Protein AF-0000000086335464 (afdb_homodimer)

pLDDT: mean 73.04, std 18.41, range [31.78, 96.88]

Organism: NCBI:txid299321

Radius of gyration: 27.58 Å; Cα contacts (8 Å, |Δi|>4): 531; chains: 2; bounding box: 84×104×53 Å

Solvent-accessible surface area (backbone atoms only — not comparable to full-atom values): 17046 Å² total; per-residue (Å²): 118,69,68,60,52,54,52,51,52,50,50,52,54,51,52,60,59,54,64,54,58,69,71,66,70,74,38,53,72,48,59,90,58,36,44,74,54,94,68,25,22,34,34,67,52,66,53,65,34,28,49,68,55,40,36,52,53,21,42,74,68,73,28,32,32,31,65,58,89,70,66,41,70,69,57,54,56,74,53,27,66,78,44,25,26,34,36,13,36,39,31,82,90,41,83,86,50,52,25,32,70,84,68,43,71,64,73,83,68,56,58,41,91,85,61,55,53,62,84,34,30,25,35,37,32,38,76,73,45,69,41,70,68,71,57,80,46,70,34,18,32,30,25,32,30,66,30,40,82,69,72,76,80,120,117,69,67,60,50,52,50,51,52,48,49,52,54,52,52,58,59,56,65,54,59,67,72,64,70,73,39,54,73,48,58,91,57,35,44,73,56,95,67,26,21,35,34,66,51,65,54,64,33,26,49,67,55,41,37,52,53,21,42,74,68,73,28,32,32,30,65,59,87,69,69,38,70,68,60,54,55,73,54,28,66,78,44,24,26,34,37,13,37,40,31,82,90,41,82,86,49,54,25,32,70,85,67,42,70,64,74,83,68,56,59,40,91,85,62,54,54,64,84,36,30,26,36,37,32,39,76,72,45,67,41,71,66,72,57,81,45,74,32,18,31,30,24,31,31,64,30,41,82,71,71,75,81,120

Sequence (308 aa):
ALLIISILVLVIIITVSLLCESISCDCPDCEPGWEYLSGKCYFFSTDTHTWDESQKLCVSMKAHLFHTVKMDLSFLHQLM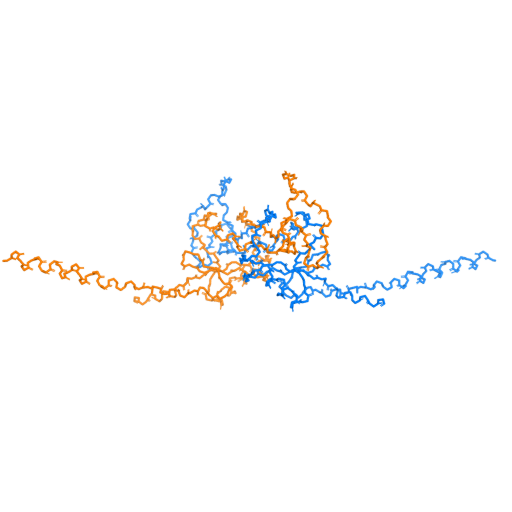WVLFFWIGLTDKEHEGTWLWADNTSLVKRYKYKSGLTFYRNYMGGSFTGWVDTACNRNFRRICEKDSCNITNDAALLIISILVLVIIITVSLLCESISCDCPDCEPGWEYLSGKCYFFSTDTHTWDESQKLCVSMKAHLFHTVKMDLSFLHQLMWVLFFWIGLTDKEHEGTWLWADNTSLVKRYKYKSGLTFYRNYMGGSFTGWVDTACNRNFRRICEKDSCNITNDA

Nearest PDB structures (foldseek):
  1tdq-assembly1_B  TM=5.466E-01  e=2.078E-07  Rattus norvegicus
  2zib-assembly1_A  TM=5.678E-01  e=4.994E-07  Brachyopsis segaliensis
  3t3a-assembly1_B  TM=5.444E-01  e=2.389E-06  Mus musculus
  1hup-assembly1_A  TM=4.510E-01  e=3.113E-05  Homo sapiens
  1bv4-assembly1_D  TM=4.973E-01  e=7.127E-04  Rattus norvegicus

Secondary structure (DSSP, 8-state):
-HHHHHHHHHHHHHHHHHS----------PPTTEEEETTEEEEE-SS-B-HHHHHHHHHHTT-EE---SS--HHHHHTTGGGG-EE-SEEEEEETTEEEETTS-B--S----TTS-----SEEEEEEEEEE---TTS-BEEEEEEESS------/-HHHHHHHHHHHHHHHHHS----------PPTTEEEETTEEEEE-SS-B-HHHHHHHHHHTT-EE---TT--HHHHHTTGGGG-EE-S-EEEEETTEEE-TTS-B--S--B-TTS-B---SEEEEEEEEEE---TTS-BEEEEEEESS------

InterPro domains:
  IPR001304 C-type lectin-like [PF00059] (48-145)
  IPR001304 C-type lectin-like [PS50041] (37-144)
  IPR001304 C-type lectin-like [SM00034] (30-144)
  IPR016186 C-type lectin-like/link domain superfamily [G3DSA:3.10.100.10] (13-151)
  IPR016187 C-type lectin fold [SSF56436] (6-148)
  IPR051379 C-type Lectin Receptor Immune Modulators [PTHR46746] (24-147)

Structure (mmCIF, N/CA/C/O backbone):
data_AF-0000000086335464-model_v1
#
loop_
_entity.id
_entity.type
_entity.pdbx_description
1 polymer 'C-type lectin domain-containing protein'
#
loop_
_atom_site.group_PDB
_atom_site.id
_atom_site.type_symbol
_atom_site.label_atom_id
_atom_site.label_alt_id
_atom_site.label_comp_id
_atom_site.label_asym_id
_atom_site.label_entity_id
_atom_site.label_seq_id
_atom_site.pdbx_PDB_ins_code
_atom_site.Cartn_x
_atom_site.Cartn_y
_atom_site.Cartn_z
_atom_site.occupancy
_atom_site.B_iso_or_equiv
_atom_site.auth_seq_id
_atom_site.auth_comp_id
_atom_site.auth_asym_id
_atom_site.auth_atom_id
_atom_site.pdbx_PDB_model_num
ATOM 1 N N . ALA A 1 1 ? 42.312 51.219 21.156 1 48.59 1 ALA A N 1
ATOM 2 C CA . ALA A 1 1 ? 40.875 51.094 21.219 1 48.59 1 ALA A CA 1
ATOM 3 C C . ALA A 1 1 ? 40.344 50.25 20.047 1 48.59 1 ALA A C 1
ATOM 5 O O . ALA A 1 1 ? 39.406 49.469 20.188 1 48.59 1 ALA A O 1
ATOM 6 N N . LEU A 1 2 ? 41.062 50.188 18.891 1 61.25 2 LEU A N 1
ATOM 7 C CA . LEU A 1 2 ? 40.562 49.5 17.688 1 61.25 2 LEU A CA 1
ATOM 8 C C . LEU A 1 2 ? 40.844 48 17.781 1 61.25 2 LEU A C 1
ATOM 10 O O . LEU A 1 2 ? 40.062 47.188 17.297 1 61.25 2 LEU A O 1
ATOM 14 N N . LEU A 1 3 ? 41.875 47.562 18.484 1 62.22 3 LEU A N 1
ATOM 15 C CA . LEU A 1 3 ? 42.219 46.156 18.609 1 62.22 3 LEU A CA 1
ATOM 16 C C . LEU A 1 3 ? 41.25 45.438 19.562 1 62.22 3 LEU A C 1
ATOM 18 O O . LEU A 1 3 ? 40.938 44.281 19.359 1 62.22 3 LEU A O 1
ATOM 22 N N . ILE A 1 4 ? 40.719 46.219 20.562 1 63.56 4 ILE A N 1
ATOM 23 C CA . ILE A 1 4 ? 39.812 45.594 21.531 1 63.56 4 ILE A CA 1
ATOM 24 C C . ILE A 1 4 ? 38.438 45.406 20.875 1 63.56 4 ILE A C 1
ATOM 26 O O . ILE A 1 4 ? 37.781 44.375 21.094 1 63.56 4 ILE A O 1
ATOM 30 N N . ILE A 1 5 ? 38.188 46.25 19.844 1 61.31 5 ILE A N 1
ATOM 31 C CA . ILE A 1 5 ? 36.875 46.094 19.188 1 61.31 5 ILE A CA 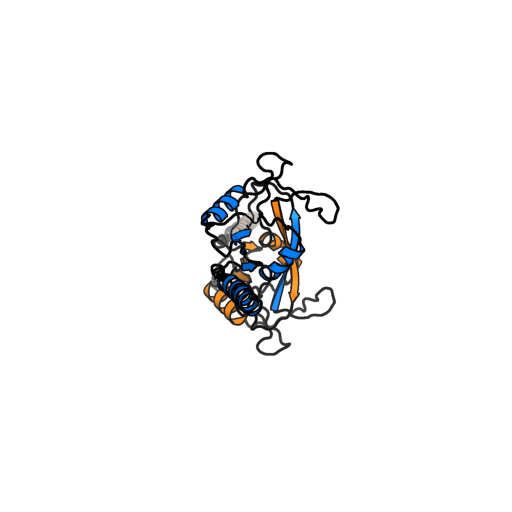1
ATOM 32 C C . ILE A 1 5 ? 36.938 44.875 18.25 1 61.31 5 ILE A C 1
ATOM 34 O O . ILE A 1 5 ? 35.938 44.125 18.141 1 61.31 5 ILE A O 1
ATOM 38 N N . SER A 1 6 ? 38.188 44.562 17.766 1 61.91 6 SER A N 1
ATOM 39 C CA . SER A 1 6 ? 38.281 43.438 16.844 1 61.91 6 SER A CA 1
ATOM 40 C C . SER A 1 6 ? 38.219 42.125 17.578 1 61.91 6 SER A C 1
ATOM 42 O O . SER A 1 6 ? 37.656 41.125 17.094 1 61.91 6 SER A O 1
ATOM 44 N N . ILE A 1 7 ? 38.719 42.125 18.844 1 62.34 7 ILE A N 1
ATOM 45 C CA . ILE A 1 7 ? 38.688 40.875 19.609 1 62.34 7 ILE A CA 1
ATOM 46 C C . ILE A 1 7 ? 37.281 40.656 20.188 1 62.34 7 ILE A C 1
ATOM 48 O O . ILE A 1 7 ? 36.781 39.531 20.219 1 62.34 7 ILE A O 1
ATOM 52 N N . LEU A 1 8 ? 36.531 41.75 20.453 1 57.38 8 LEU A N 1
ATOM 53 C CA . LEU A 1 8 ? 35.188 41.594 21 1 57.38 8 LEU A CA 1
ATOM 54 C C . LEU A 1 8 ? 34.188 41.156 19.922 1 57.38 8 LEU A C 1
ATOM 56 O O . LEU A 1 8 ? 33.312 40.344 20.172 1 57.38 8 LEU A O 1
ATOM 60 N N . VAL A 1 9 ? 34.469 41.625 18.656 1 59.75 9 VAL A N 1
ATOM 61 C CA . VAL A 1 9 ? 33.594 41.188 17.578 1 59.75 9 VAL A CA 1
ATOM 62 C C . VAL A 1 9 ? 33.938 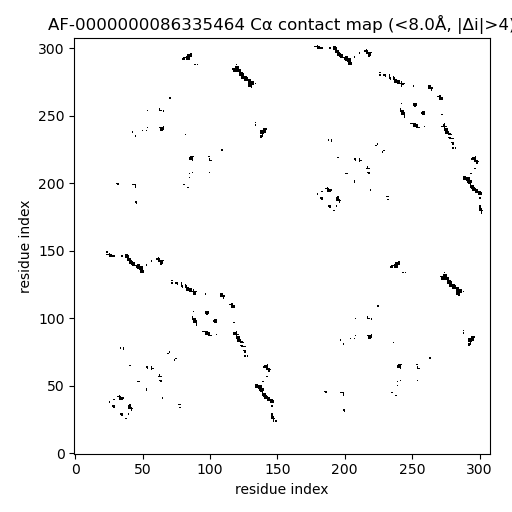39.75 17.188 1 59.75 9 VAL A C 1
ATOM 64 O O . VAL A 1 9 ? 33.031 38.969 16.875 1 59.75 9 VAL A O 1
ATOM 67 N N . LEU A 1 10 ? 35.156 39.312 17.375 1 56.59 10 LEU A N 1
ATOM 68 C CA . LEU A 1 10 ? 35.5 37.938 17.062 1 56.59 10 LEU A CA 1
ATOM 69 C C . LEU A 1 10 ? 35 36.969 18.141 1 56.59 10 LEU A C 1
ATOM 71 O O . LEU A 1 10 ? 34.531 35.875 17.828 1 56.59 10 LEU A O 1
ATOM 75 N N . VAL A 1 11 ? 34.969 37.438 19.391 1 55.44 11 VAL A N 1
ATOM 76 C CA . VAL A 1 11 ? 34.438 36.594 20.453 1 55.44 11 VAL A CA 1
ATOM 77 C C . VAL A 1 11 ? 32.906 36.562 20.359 1 55.44 11 VAL A C 1
ATOM 79 O O . VAL A 1 11 ? 32.312 35.531 20.609 1 55.44 11 VAL A O 1
ATOM 82 N N . ILE A 1 12 ? 32.281 37.656 19.859 1 50.28 12 ILE A N 1
ATOM 83 C CA . ILE A 1 12 ? 30.812 37.625 19.734 1 50.28 12 ILE A CA 1
ATOM 84 C C . ILE A 1 12 ? 30.422 36.75 18.547 1 50.28 12 ILE A C 1
ATOM 86 O O . ILE A 1 12 ? 29.453 36 18.625 1 50.28 12 ILE A O 1
ATOM 90 N N . ILE A 1 13 ? 31.25 36.719 17.469 1 50.69 13 ILE A N 1
ATOM 91 C CA . ILE A 1 13 ? 30.922 35.812 16.359 1 50.69 13 ILE A CA 1
ATOM 92 C C . ILE A 1 13 ? 31.188 34.375 16.75 1 50.69 13 ILE A C 1
ATOM 94 O O . ILE A 1 13 ? 30.406 33.469 16.422 1 50.69 13 ILE A O 1
ATOM 98 N N . ILE A 1 14 ? 32.219 34.094 17.578 1 47.88 14 ILE A N 1
ATOM 99 C CA . ILE A 1 14 ? 32.531 32.719 17.953 1 47.88 14 ILE A CA 1
ATOM 100 C C . ILE A 1 14 ? 31.531 32.188 18.969 1 47.88 14 ILE A C 1
ATOM 102 O O . ILE A 1 14 ? 31.156 31.031 18.938 1 47.88 14 ILE A O 1
ATOM 106 N N . THR A 1 15 ? 31.047 33.094 19.922 1 48 15 THR A N 1
ATOM 107 C CA . THR A 1 15 ? 30.109 32.562 20.906 1 48 15 THR A CA 1
ATOM 108 C C . THR A 1 15 ? 28.734 32.312 20.281 1 48 15 THR A C 1
ATOM 110 O O . THR A 1 15 ? 28.016 31.406 20.688 1 48 15 THR A O 1
ATOM 113 N N . VAL A 1 16 ? 28.281 33.219 19.297 1 45.56 16 VAL A N 1
ATOM 114 C CA . VAL A 1 16 ? 26.969 32.938 18.734 1 45.56 16 VAL A CA 1
ATOM 115 C C . VAL A 1 16 ? 27.031 31.672 17.859 1 45.56 16 VAL A C 1
ATOM 117 O O . VAL A 1 16 ? 26.047 30.953 17.734 1 45.56 16 VAL A O 1
ATOM 120 N N . SER A 1 17 ? 28.188 31.422 17.188 1 42.25 17 SER A N 1
ATOM 121 C CA . SER A 1 17 ? 28.25 30.172 16.438 1 42.25 17 SER A CA 1
ATOM 122 C C . SER A 1 17 ? 28.234 28.969 17.375 1 42.25 17 SER A C 1
ATOM 124 O O . SER A 1 17 ? 27.969 27.844 16.938 1 42.25 17 SER A O 1
ATOM 126 N N . LEU A 1 18 ? 28.812 29.062 18.531 1 40.03 18 LEU A N 1
ATOM 127 C CA . LEU A 1 18 ? 28.891 27.859 19.359 1 40.03 18 LEU A CA 1
ATOM 128 C C . LEU A 1 18 ? 27.5 27.453 19.844 1 40.03 18 LEU A C 1
ATOM 130 O O . LEU A 1 18 ? 27.25 26.281 20.094 1 40.03 18 LEU A O 1
ATOM 134 N N . LEU A 1 19 ? 26.75 28.469 20.328 1 36.62 19 LEU A N 1
ATOM 135 C CA . LEU A 1 19 ? 25.5 27.984 20.922 1 36.62 19 LEU A CA 1
ATOM 136 C C . LEU A 1 19 ? 24.562 27.5 19.828 1 36.62 19 LEU A C 1
ATOM 138 O O . LEU A 1 19 ? 23.391 27.219 20.109 1 36.62 19 LEU A O 1
ATOM 142 N N . CYS A 1 20 ? 24.812 27.891 18.547 1 37.31 20 CYS A N 1
ATOM 143 C CA . CYS A 1 20 ? 23.953 27.031 17.734 1 37.31 20 CYS A CA 1
ATOM 144 C C . CYS A 1 20 ? 24.078 25.578 18.141 1 37.31 20 CYS A C 1
ATOM 146 O O . CYS A 1 20 ? 25.047 24.906 17.766 1 37.31 20 CYS A O 1
ATOM 148 N N . GLU A 1 21 ? 24.109 25.328 19.516 1 38.5 21 GLU A N 1
ATOM 149 C CA . GLU A 1 21 ? 23.828 23.906 19.672 1 38.5 21 GLU A CA 1
ATOM 150 C C . GLU A 1 21 ? 22.969 23.375 18.531 1 38.5 21 GLU A C 1
ATOM 152 O O . GLU A 1 21 ? 21.859 23.875 18.297 1 38.5 21 GLU A O 1
ATOM 157 N N . SER A 1 22 ? 23.484 23.188 17.312 1 38.5 22 SER A N 1
ATOM 158 C CA . SER A 1 22 ? 22.781 22.266 16.422 1 38.5 22 SER A CA 1
ATOM 159 C C . SER A 1 22 ? 21.906 21.297 17.219 1 38.5 22 SER A C 1
ATOM 161 O O . SER A 1 22 ? 22.422 20.438 17.938 1 38.5 22 SER A O 1
ATOM 163 N N . ILE A 1 23 ? 21.047 21.688 18.094 1 39.34 23 ILE A N 1
ATOM 164 C CA . ILE A 1 23 ? 20.031 20.703 18.469 1 39.34 23 ILE A CA 1
ATOM 165 C C . ILE A 1 23 ? 19.922 19.641 17.375 1 39.34 23 ILE A C 1
ATOM 167 O O . ILE A 1 23 ? 19.5 19.938 16.25 1 39.34 23 ILE A O 1
ATOM 171 N N . SER A 1 24 ? 21.016 19.047 17.016 1 41.09 24 SER A N 1
ATOM 172 C CA . SER A 1 24 ? 20.859 17.812 16.25 1 41.09 24 SER A CA 1
ATOM 173 C C . SER A 1 24 ? 19.531 17.125 16.594 1 41.09 24 SER A C 1
ATOM 175 O O . SER A 1 24 ? 19.25 16.844 17.75 1 41.09 24 SER A O 1
ATO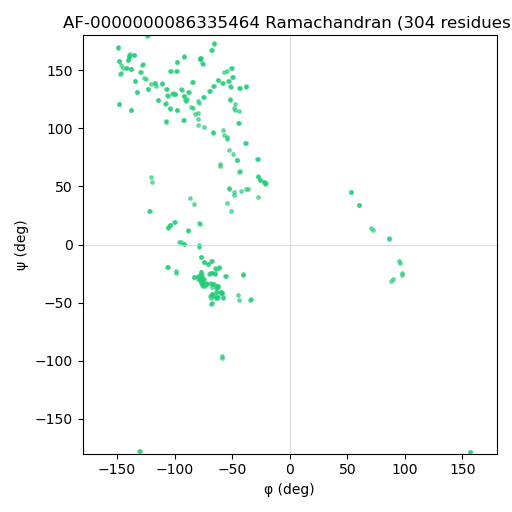M 177 N N . CYS A 1 25 ? 18.422 17.703 16.453 1 43.5 25 CYS A N 1
ATOM 178 C CA . CYS A 1 25 ? 17.203 16.891 16.531 1 43.5 25 CYS A CA 1
ATOM 179 C C . CYS A 1 25 ? 17.484 15.445 16.156 1 43.5 25 CYS A C 1
ATOM 181 O O . CYS A 1 25 ? 17.781 15.141 15 1 43.5 25 CYS A O 1
ATOM 183 N N . ASP A 1 26 ? 18.406 14.859 16.828 1 49.41 26 ASP A N 1
ATOM 184 C CA . ASP A 1 26 ? 18.469 13.422 16.578 1 49.41 26 ASP A CA 1
ATOM 185 C C . ASP A 1 26 ? 17.062 12.852 16.375 1 49.41 26 ASP A C 1
ATOM 187 O O . ASP A 1 26 ? 16.344 12.586 17.344 1 49.41 26 ASP A O 1
ATOM 191 N N . CYS A 1 27 ? 16.281 13.445 15.586 1 57 27 CYS A N 1
ATOM 192 C CA . CYS A 1 27 ? 15.008 12.805 15.328 1 57 27 CYS A CA 1
ATOM 193 C C . CYS A 1 27 ? 15.188 11.312 15.078 1 57 27 CYS A C 1
ATOM 195 O O . CYS A 1 27 ? 16.031 10.906 14.266 1 57 27 CYS A O 1
ATOM 197 N N . PRO A 1 28 ? 14.789 10.578 16.156 1 59 28 PRO A N 1
ATOM 198 C CA . PRO A 1 28 ? 14.852 9.141 15.914 1 59 28 PRO A CA 1
ATOM 199 C C . PRO A 1 28 ? 14.305 8.742 14.547 1 59 28 PRO A C 1
ATOM 201 O O . PRO A 1 28 ? 13.477 9.453 13.977 1 59 28 PRO A O 1
ATOM 204 N N . ASP A 1 29 ? 15.086 7.906 13.977 1 77.94 29 ASP A N 1
ATOM 205 C CA . ASP A 1 29 ? 14.547 7.141 12.852 1 77.94 29 ASP A CA 1
ATOM 206 C C . ASP A 1 29 ? 13.094 6.746 13.102 1 77.94 29 ASP A C 1
ATOM 208 O O . ASP A 1 29 ? 12.664 6.617 14.25 1 77.94 29 ASP A O 1
ATOM 212 N N . CYS A 1 30 ? 12.336 6.898 12.125 1 88.06 30 CYS A N 1
ATOM 213 C CA . CYS A 1 30 ? 10.969 6.422 12.258 1 88.06 30 CYS A CA 1
ATOM 214 C C . CYS A 1 30 ? 10.938 4.992 12.781 1 88.06 30 CYS A C 1
ATOM 216 O O . CYS A 1 30 ? 11.875 4.223 12.555 1 88.06 30 CYS A O 1
ATOM 218 N N . GLU A 1 31 ? 9.922 4.703 13.617 1 86.88 31 GLU A N 1
ATOM 219 C CA . GLU A 1 31 ? 9.68 3.326 14.039 1 86.88 31 GLU A CA 1
ATOM 220 C C . GLU A 1 31 ? 9.617 2.385 12.836 1 86.88 31 GLU A C 1
ATOM 222 O O . GLU A 1 31 ? 9.273 2.803 11.727 1 86.88 31 GLU A O 1
ATOM 227 N N . PRO A 1 32 ? 10 1.074 13.062 1 84.38 32 PRO A N 1
ATOM 228 C CA . PRO A 1 32 ? 9.844 0.129 11.961 1 84.38 32 PRO A CA 1
ATOM 229 C C . PRO A 1 32 ? 8.438 0.151 11.352 1 84.38 32 PRO A C 1
ATOM 231 O O . PRO A 1 32 ? 7.449 0.231 12.086 1 84.38 32 PRO A O 1
ATOM 234 N N . GLY A 1 33 ? 8.438 0.142 10.086 1 85.88 33 GLY A N 1
ATOM 235 C CA . GLY A 1 33 ? 7.152 0.153 9.406 1 85.88 33 GLY A CA 1
ATOM 236 C C . GLY A 1 33 ? 6.707 1.544 8.992 1 85.88 33 GLY A C 1
ATOM 237 O O . GLY A 1 33 ? 5.758 1.695 8.219 1 85.88 33 GLY A O 1
ATOM 238 N N . TRP A 1 34 ? 7.375 2.51 9.586 1 91 34 TRP A N 1
ATOM 239 C CA . TRP A 1 34 ? 7.09 3.889 9.203 1 91 34 TRP A CA 1
ATOM 240 C C . TRP A 1 34 ? 8.109 4.395 8.188 1 91 34 TRP A C 1
ATOM 242 O O . TRP A 1 34 ? 9.281 4 8.219 1 91 34 TRP A O 1
ATOM 252 N N . GLU A 1 35 ? 7.641 5.293 7.336 1 89.19 35 GLU A N 1
ATOM 253 C CA . GLU A 1 35 ? 8.5 5.871 6.312 1 89.19 35 GLU A CA 1
ATOM 254 C C . GLU A 1 35 ? 8.859 7.316 6.641 1 89.19 35 GLU A C 1
ATOM 256 O O . GLU A 1 35 ? 7.988 8.117 6.973 1 89.19 35 GLU A O 1
ATOM 261 N N . TYR A 1 36 ? 10.117 7.551 6.48 1 87.62 36 TYR A N 1
ATOM 262 C CA . TYR A 1 36 ? 10.602 8.898 6.773 1 87.62 36 TYR A CA 1
ATOM 263 C C . TYR A 1 36 ? 10.578 9.773 5.527 1 87.62 36 TYR A C 1
ATOM 265 O O . TYR A 1 36 ? 10.992 9.336 4.449 1 87.62 36 TYR A O 1
ATOM 273 N N . LEU A 1 37 ? 9.914 10.969 5.719 1 85.5 37 LEU A N 1
ATOM 274 C CA . LEU A 1 37 ? 9.992 11.969 4.66 1 85.5 37 LEU A CA 1
ATOM 275 C C . LEU A 1 37 ? 9.938 13.375 5.238 1 85.5 37 LEU A C 1
ATOM 277 O O . LEU A 1 37 ? 8.945 13.75 5.871 1 85.5 37 LEU A O 1
ATOM 281 N N . SER A 1 38 ? 10.992 14.141 4.973 1 82.25 38 SER A N 1
ATOM 282 C CA . SER A 1 38 ? 11.039 15.57 5.277 1 82.25 38 SER A CA 1
ATOM 283 C C . SER A 1 38 ? 10.703 15.836 6.738 1 82.25 38 SER A C 1
ATOM 285 O O . SER A 1 38 ? 9.867 16.688 7.047 1 82.25 38 SER A O 1
ATOM 287 N N . GLY A 1 39 ? 11.266 15.062 7.625 1 81.25 39 GLY A N 1
ATOM 288 C CA . GLY A 1 39 ? 11.141 15.328 9.047 1 81.25 39 GLY A CA 1
ATOM 289 C C . GLY A 1 39 ? 9.891 14.727 9.664 1 81.25 39 GLY A C 1
ATOM 290 O O . GLY A 1 39 ? 9.578 14.977 10.828 1 81.25 39 GLY A O 1
ATOM 291 N N . LYS A 1 40 ? 9.195 13.969 8.844 1 86.94 40 LYS A N 1
ATOM 292 C CA . LYS A 1 40 ? 7.977 13.32 9.328 1 86.94 40 LYS A CA 1
ATOM 293 C C . LYS A 1 40 ? 7.996 11.82 9.031 1 86.94 40 LYS A C 1
ATOM 295 O O . LYS A 1 40 ? 8.781 11.359 8.203 1 86.94 40 LYS A O 1
ATOM 300 N N . CYS A 1 41 ? 7.273 11.156 9.828 1 90.81 41 CYS A N 1
ATOM 301 C CA . CYS A 1 41 ? 7.102 9.719 9.641 1 90.81 41 CYS A CA 1
ATOM 302 C C . CYS A 1 41 ? 5.68 9.391 9.203 1 90.81 41 CYS A C 1
ATOM 304 O O . CYS A 1 41 ? 4.719 9.961 9.719 1 90.81 41 CYS A O 1
ATOM 306 N N . TYR A 1 42 ? 5.637 8.484 8.273 1 91.56 42 TYR A N 1
ATOM 307 C CA . TYR A 1 42 ? 4.352 8.094 7.699 1 91.56 42 TYR A CA 1
ATOM 308 C C . TYR A 1 42 ? 4.113 6.598 7.844 1 91.56 42 TYR A C 1
ATOM 310 O O . TYR A 1 42 ? 5.035 5.797 7.672 1 91.56 42 TYR A O 1
ATOM 318 N N . PHE A 1 43 ? 2.924 6.266 8.273 1 92.81 43 PHE A N 1
ATOM 319 C CA . PHE A 1 43 ? 2.508 4.875 8.406 1 92.81 43 PHE A CA 1
ATOM 320 C C . PHE A 1 43 ? 1.375 4.551 7.438 1 92.81 43 PHE A C 1
ATOM 322 O O . PHE A 1 43 ? 0.365 5.258 7.402 1 92.81 43 PHE A O 1
ATOM 329 N N . PHE A 1 44 ? 1.603 3.504 6.605 1 92.88 44 PHE A N 1
ATOM 330 C CA . PHE A 1 44 ? 0.581 2.992 5.699 1 92.88 44 PHE A CA 1
ATOM 331 C C . PHE A 1 44 ? -0.011 1.691 6.227 1 92.88 44 PHE A C 1
ATOM 333 O O . PHE A 1 44 ? 0.669 0.664 6.262 1 92.88 44 PHE A O 1
ATOM 340 N N . SER A 1 45 ? -1.277 1.706 6.52 1 92.44 45 SER A N 1
ATOM 341 C CA . SER A 1 45 ? -1.886 0.56 7.188 1 92.44 45 SER A CA 1
ATOM 342 C C . SER A 1 45 ? -2.15 -0.576 6.203 1 92.44 45 SER A C 1
ATOM 344 O O . SER A 1 45 ? -2.217 -0.354 4.992 1 92.44 45 SER A O 1
ATOM 346 N N . THR A 1 46 ? -2.307 -1.827 6.762 1 88.81 46 THR A N 1
ATOM 347 C CA . THR A 1 46 ? -2.721 -2.969 5.953 1 88.81 46 THR A CA 1
ATOM 348 C C . THR A 1 46 ? -4.168 -3.346 6.254 1 88.81 46 THR A C 1
ATOM 350 O O . THR A 1 46 ? -4.82 -4.016 5.449 1 88.81 46 THR A O 1
ATOM 353 N N . ASP A 1 47 ? -4.621 -2.887 7.391 1 90.5 47 ASP A N 1
ATOM 354 C CA . ASP A 1 47 ? -6.016 -3.129 7.746 1 90.5 47 ASP A CA 1
ATOM 355 C C . ASP A 1 47 ? -6.91 -1.979 7.285 1 90.5 47 ASP A C 1
ATOM 357 O O . ASP A 1 47 ? -6.422 -0.879 7.016 1 90.5 47 ASP A O 1
ATOM 361 N N . THR A 1 48 ? -8.188 -2.219 7.203 1 92.38 48 THR A N 1
ATOM 362 C CA . THR A 1 48 ? -9.148 -1.229 6.727 1 92.38 48 THR A CA 1
ATOM 363 C C . THR A 1 48 ? -10.141 -0.857 7.828 1 92.38 48 THR A C 1
ATOM 365 O O . THR A 1 48 ? -10.547 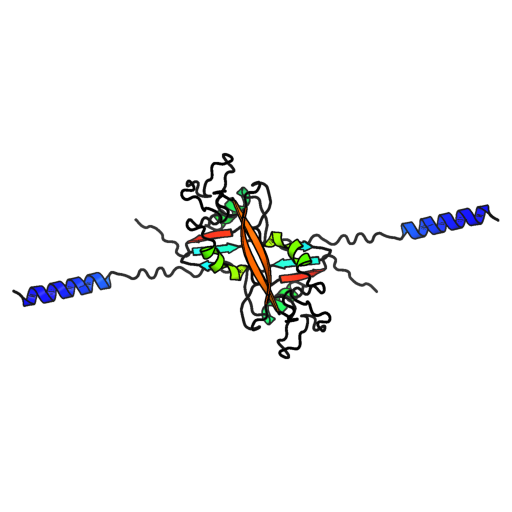-1.711 8.617 1 92.38 48 THR A O 1
ATOM 368 N N . HIS A 1 49 ? -10.453 0.448 7.914 1 95.12 49 HIS A N 1
ATOM 369 C CA . HIS A 1 49 ? -11.406 0.988 8.875 1 95.12 49 HIS A CA 1
ATOM 370 C C . HIS A 1 49 ? -12.117 2.213 8.32 1 95.12 49 HIS A C 1
ATOM 372 O O . HIS A 1 49 ? -11.758 2.715 7.254 1 95.12 49 HIS A O 1
ATOM 378 N N . THR A 1 50 ? -13.164 2.623 9.07 1 94.81 50 THR A N 1
ATOM 379 C CA . THR A 1 50 ? -13.812 3.883 8.719 1 94.81 50 THR A CA 1
ATOM 380 C C . THR A 1 50 ? -12.875 5.062 8.977 1 94.81 50 THR A C 1
ATOM 382 O O . THR A 1 50 ? -11.828 4.902 9.602 1 94.81 50 THR A O 1
ATOM 385 N N . TRP A 1 51 ? -13.289 6.203 8.445 1 94.19 51 TRP A N 1
ATOM 386 C CA . TRP A 1 51 ? -12.453 7.387 8.641 1 94.19 51 TRP A CA 1
ATOM 387 C C . TRP A 1 51 ? -12.25 7.664 10.133 1 94.19 51 TRP A C 1
ATOM 389 O O . TRP A 1 51 ? -11.125 7.883 10.578 1 94.19 51 TRP A O 1
ATOM 399 N N . ASP A 1 52 ? -13.344 7.598 10.914 1 94 52 ASP A N 1
ATOM 400 C CA . ASP A 1 52 ? -13.289 7.887 12.344 1 94 52 ASP A CA 1
ATOM 401 C C . ASP A 1 52 ? -12.406 6.879 13.07 1 94 52 ASP A C 1
ATOM 403 O O . ASP A 1 52 ? -11.57 7.262 13.898 1 94 52 ASP A O 1
ATOM 407 N N . GLU A 1 53 ? -12.633 5.688 12.734 1 96.38 53 GLU A N 1
ATOM 408 C CA . GLU A 1 53 ? -11.82 4.648 13.359 1 96.38 53 GLU A CA 1
ATOM 409 C C . GLU A 1 53 ? -10.352 4.797 12.977 1 96.38 53 GLU A C 1
ATOM 411 O O . GLU A 1 53 ? -9.461 4.57 13.797 1 96.38 53 GLU A O 1
ATOM 416 N N . SER A 1 54 ? -10.125 5.105 11.75 1 96 54 SER A N 1
ATOM 417 C CA . SER A 1 54 ? -8.766 5.312 11.273 1 96 54 SER A CA 1
ATOM 418 C C . SER A 1 54 ? -8.078 6.441 12.039 1 96 54 SER A C 1
ATOM 420 O O . SER A 1 54 ? -6.906 6.332 12.406 1 96 54 SER A O 1
ATOM 422 N N . GLN A 1 55 ? -8.812 7.496 12.273 1 94.25 55 GLN A N 1
ATOM 423 C CA . GLN A 1 55 ? -8.258 8.594 13.062 1 94.25 55 GLN A CA 1
ATOM 424 C C . GLN A 1 55 ? -7.922 8.141 14.477 1 94.25 55 GLN A C 1
ATOM 426 O O . GLN A 1 55 ? -6.852 8.453 15 1 94.25 55 GLN A O 1
ATOM 431 N N . LYS A 1 56 ? -8.773 7.449 15.078 1 96.19 56 LYS A N 1
ATOM 432 C CA . LYS A 1 56 ? -8.539 6.941 16.422 1 96.19 56 LYS A CA 1
ATOM 433 C C . LYS A 1 56 ? -7.301 6.051 16.469 1 96.19 56 LYS A C 1
ATOM 435 O O . LYS A 1 56 ? -6.508 6.121 17.406 1 96.19 56 LYS A O 1
ATOM 440 N N . LEU A 1 57 ? -7.176 5.234 15.477 1 96.88 57 LEU A N 1
ATOM 441 C CA . LEU A 1 57 ? -6.043 4.316 15.422 1 96.88 57 LEU A CA 1
ATOM 442 C C . LEU A 1 57 ? -4.738 5.074 15.219 1 96.88 57 LEU A C 1
ATOM 444 O O . LEU A 1 57 ? -3.719 4.734 15.828 1 96.88 57 LEU A O 1
ATOM 448 N N . CYS A 1 58 ? -4.73 6.066 14.344 1 96.25 58 CYS A N 1
ATOM 449 C CA . CYS A 1 58 ? -3.535 6.895 14.203 1 96.25 58 CYS A CA 1
ATOM 450 C C . CYS A 1 58 ? -3.193 7.586 15.516 1 96.25 58 CYS A C 1
ATOM 452 O O . CYS A 1 58 ? -2.027 7.629 15.914 1 96.25 58 CYS A O 1
ATOM 454 N N . VAL A 1 59 ? -4.172 8.078 16.219 1 94.81 59 VAL A N 1
ATOM 455 C CA . VAL A 1 59 ? -3.965 8.766 17.5 1 94.81 59 VAL A CA 1
ATOM 456 C C . VAL A 1 59 ? -3.381 7.801 18.516 1 94.81 59 VAL A C 1
ATOM 458 O O . VAL A 1 59 ? -2.506 8.172 19.312 1 94.81 59 VAL A O 1
ATOM 461 N N . SER A 1 60 ? -3.834 6.629 18.438 1 96.19 60 SER A N 1
ATOM 462 C CA . SER A 1 60 ? -3.332 5.617 19.375 1 96.19 60 SER A CA 1
ATOM 463 C C . SER A 1 60 ? -1.847 5.352 19.141 1 96.19 60 SER A C 1
ATOM 465 O O . SER A 1 60 ? -1.158 4.855 20.031 1 96.19 60 SER A O 1
ATOM 467 N N . MET A 1 61 ? -1.327 5.672 18 1 93.81 61 MET A N 1
ATOM 468 C CA . MET A 1 61 ? 0.091 5.523 17.688 1 93.81 61 MET A CA 1
ATOM 469 C C . MET A 1 61 ? 0.819 6.859 17.812 1 93.81 61 MET A C 1
ATOM 471 O O . MET A 1 61 ? 1.873 7.059 17.219 1 93.81 61 MET A O 1
ATOM 475 N N . LYS A 1 62 ? 0.216 7.793 18.531 1 92.19 62 LYS A N 1
ATOM 476 C CA . LYS A 1 62 ? 0.758 9.133 18.75 1 92.19 62 LYS A CA 1
ATOM 477 C C . LYS A 1 62 ? 0.952 9.867 17.422 1 92.19 62 LYS A C 1
ATOM 479 O O . LYS A 1 62 ? 1.943 10.57 17.25 1 92.19 62 LYS A O 1
ATOM 484 N N . ALA A 1 63 ? 0.094 9.586 16.547 1 92.75 63 ALA A N 1
ATOM 485 C CA . ALA A 1 63 ? 0.075 10.188 15.227 1 92.75 63 ALA A CA 1
ATOM 486 C C . ALA A 1 63 ? -1.314 10.719 14.883 1 92.75 63 ALA A C 1
ATOM 488 O O . ALA A 1 63 ? -2.166 10.859 15.758 1 92.75 63 ALA A O 1
ATOM 489 N N . HIS A 1 64 ? -1.523 11.25 13.703 1 91.31 64 HIS A N 1
ATOM 490 C CA . HIS A 1 64 ? -2.812 11.648 13.156 1 91.31 64 HIS A CA 1
ATOM 491 C C . HIS A 1 64 ? -2.912 11.305 11.68 1 91.31 64 HIS A C 1
ATOM 493 O O . HIS A 1 64 ? -1.897 11.062 11.023 1 91.31 64 HIS A O 1
ATOM 499 N N . LEU A 1 65 ? -4.16 11.227 11.234 1 92 65 LEU A N 1
ATOM 500 C CA . LEU A 1 65 ? -4.316 11.008 9.805 1 92 65 LEU A CA 1
ATOM 501 C C . LEU A 1 65 ? -3.535 12.039 9.008 1 92 65 LEU A C 1
ATOM 503 O O . LEU A 1 65 ? -3.465 13.211 9.398 1 92 65 LEU A O 1
ATOM 507 N N . PHE A 1 66 ? -2.967 11.508 7.969 1 87.81 66 PHE A N 1
ATOM 508 C CA . PHE A 1 66 ? -2.098 12.289 7.098 1 87.81 66 PHE A CA 1
ATOM 509 C C . PHE A 1 66 ? -2.752 13.617 6.73 1 87.81 66 PHE A C 1
ATOM 511 O O . PHE A 1 66 ? -3.895 13.648 6.27 1 87.81 66 PHE A O 1
ATOM 518 N N . HIS A 1 67 ? -2.074 14.578 7.207 1 77.19 67 HIS A N 1
ATOM 519 C CA . HIS A 1 67 ? -2.516 15.953 7.008 1 77.19 67 HIS A CA 1
ATOM 520 C C . HIS A 1 67 ? -1.46 16.766 6.266 1 77.19 67 HIS A C 1
ATOM 522 O O . HIS A 1 67 ? -0.332 16.906 6.742 1 77.19 67 HIS A O 1
ATOM 528 N N . THR A 1 68 ? -1.037 16.469 5.176 1 59.41 68 THR A N 1
ATOM 529 C CA . THR A 1 68 ? 0.04 17.375 4.773 1 59.41 68 THR A CA 1
ATOM 530 C C . THR A 1 68 ? -0.523 18.641 4.148 1 59.41 68 THR A C 1
ATOM 532 O O . THR A 1 68 ? -1.457 18.578 3.346 1 59.41 68 THR A O 1
ATOM 535 N N . VAL A 1 69 ? -0.253 19.672 4.77 1 54.06 69 VAL A N 1
ATOM 536 C CA . VAL A 1 69 ? -0.564 21 4.277 1 54.06 69 VAL A CA 1
ATOM 537 C C . VAL A 1 69 ? -0.179 21.109 2.803 1 54.06 69 VAL A C 1
ATOM 539 O O . VAL A 1 69 ? -0.859 21.781 2.025 1 54.06 69 VAL A O 1
ATOM 542 N N . LYS A 1 70 ? 0.97 20.594 2.496 1 52.34 70 LYS A N 1
ATOM 543 C CA . LYS A 1 70 ? 1.421 20.75 1.116 1 52.34 70 LYS A CA 1
ATOM 544 C C . LYS A 1 70 ? 0.886 19.641 0.228 1 52.34 70 LYS A C 1
ATOM 546 O O . LYS A 1 70 ? 1.527 18.594 0.08 1 52.34 70 LYS A O 1
ATOM 551 N N . MET A 1 71 ? -0.311 19.312 0.467 1 52.59 71 MET A N 1
ATOM 552 C CA . MET A 1 71 ? -0.931 18.219 -0.276 1 52.59 71 MET A CA 1
ATOM 553 C C . MET A 1 71 ? -0.58 18.297 -1.758 1 52.59 71 MET A C 1
ATOM 555 O O . MET A 1 71 ? -1.455 18.516 -2.598 1 52.59 71 MET A O 1
ATOM 559 N N . ASP A 1 72 ? 0.667 18.516 -2.098 1 59.09 72 ASP A N 1
ATOM 560 C CA . ASP A 1 72 ? 1.058 18.469 -3.504 1 59.09 72 ASP A CA 1
ATOM 561 C C . ASP A 1 72 ? 1.474 17.062 -3.92 1 59.09 72 ASP A C 1
ATOM 563 O O . ASP A 1 72 ? 2.062 16.328 -3.129 1 59.09 72 ASP A O 1
ATOM 567 N N . LEU A 1 73 ? 0.832 16.578 -4.965 1 62.38 73 LEU A N 1
ATOM 568 C CA . LEU A 1 73 ? 1.122 15.289 -5.559 1 62.38 73 LEU A CA 1
ATOM 569 C C . LEU A 1 73 ? 2.625 15.039 -5.613 1 62.38 73 LEU A C 1
ATOM 571 O O . LEU A 1 73 ? 3.072 13.891 -5.539 1 62.38 73 LEU A O 1
ATOM 575 N N . SER A 1 74 ? 3.314 16.156 -5.652 1 68.94 74 SER A N 1
ATOM 576 C CA . SER A 1 74 ? 4.762 16 -5.734 1 68.94 74 SER A CA 1
ATOM 577 C C . SER A 1 74 ? 5.324 15.398 -4.449 1 68.94 74 SER A C 1
ATOM 579 O O . SER A 1 74 ? 6.262 14.602 -4.484 1 68.94 74 SER A O 1
ATOM 581 N N . PHE A 1 75 ? 4.676 15.836 -3.35 1 71.25 75 PHE A N 1
ATOM 582 C CA . PHE A 1 75 ? 5.113 15.297 -2.066 1 71.25 75 PHE A CA 1
ATOM 583 C C . PHE A 1 75 ? 4.844 13.797 -1.986 1 71.25 75 PHE A C 1
ATOM 585 O O . PHE A 1 75 ? 5.727 13.023 -1.604 1 71.25 75 PHE A O 1
ATOM 592 N N . LEU A 1 76 ? 3.701 13.398 -2.412 1 70.38 76 LEU A N 1
ATOM 593 C CA . LEU A 1 76 ? 3.314 12 -2.309 1 70.38 76 LEU A CA 1
ATOM 594 C C . LEU A 1 76 ? 4.129 11.133 -3.266 1 70.38 76 LEU A C 1
ATOM 596 O O . LEU A 1 76 ? 4.367 9.953 -2.996 1 70.38 76 LEU A O 1
ATOM 600 N N . HIS A 1 77 ? 4.574 11.82 -4.281 1 75.06 77 HIS A N 1
ATOM 601 C CA . HIS A 1 77 ? 5.422 11.102 -5.227 1 75.06 77 HIS A CA 1
ATOM 602 C C . HIS A 1 77 ? 6.73 10.664 -4.57 1 75.06 77 HIS A C 1
ATOM 604 O O . HIS A 1 77 ? 7.316 9.656 -4.957 1 75.06 77 HIS A O 1
ATOM 610 N N . GLN A 1 78 ? 7.035 11.438 -3.564 1 80.44 78 GLN A N 1
ATOM 611 C CA . GLN A 1 78 ? 8.258 11.07 -2.859 1 80.44 78 GLN A CA 1
ATOM 612 C C . GLN A 1 78 ? 8.039 9.828 -1.998 1 80.44 78 GLN A C 1
ATOM 614 O O . GLN A 1 78 ? 9.008 9.172 -1.588 1 80.44 78 GLN A O 1
ATOM 619 N N . LEU A 1 79 ? 6.797 9.469 -1.761 1 80.56 79 LEU A N 1
ATOM 620 C CA . LEU A 1 79 ? 6.48 8.289 -0.969 1 80.56 79 LEU A CA 1
ATOM 621 C C . LEU A 1 79 ? 5.992 7.152 -1.861 1 80.56 79 LEU A C 1
ATOM 623 O O . LEU A 1 79 ? 5.477 6.145 -1.366 1 80.56 79 LEU A O 1
ATOM 627 N N . MET A 1 80 ? 6.184 7.238 -3.137 1 81.75 80 MET A N 1
ATOM 628 C CA . MET A 1 80 ? 5.613 6.281 -4.082 1 81.75 80 MET A CA 1
ATOM 629 C C . MET A 1 80 ? 6.25 4.906 -3.916 1 81.75 80 MET A C 1
ATOM 631 O O . MET A 1 80 ? 5.633 3.889 -4.23 1 81.75 80 MET A O 1
ATOM 635 N N . TRP A 1 81 ? 7.426 4.875 -3.412 1 83.38 81 TRP A N 1
ATOM 636 C CA . TRP A 1 81 ? 8.141 3.613 -3.256 1 83.38 81 TRP A CA 1
ATOM 637 C C . TRP A 1 81 ? 7.391 2.672 -2.322 1 83.38 81 TRP A C 1
ATOM 639 O O . TRP A 1 81 ? 7.609 1.457 -2.348 1 83.38 81 TRP A O 1
ATOM 649 N N . VAL A 1 82 ? 6.5 3.24 -1.502 1 87.56 82 VAL A N 1
ATOM 650 C CA . VAL A 1 82 ? 5.711 2.424 -0.59 1 87.56 82 VAL A CA 1
ATOM 651 C C . VAL A 1 82 ? 4.734 1.557 -1.386 1 87.56 82 VAL A C 1
ATOM 653 O O . VAL A 1 82 ? 4.184 0.587 -0.859 1 87.56 82 VAL A O 1
ATOM 656 N N . LEU A 1 83 ? 4.59 1.917 -2.639 1 88.38 83 LEU A N 1
ATOM 657 C CA . LEU A 1 83 ? 3.67 1.184 -3.5 1 88.38 83 LEU A CA 1
ATOM 658 C C . LEU A 1 83 ? 4.43 0.264 -4.449 1 88.38 83 LEU A C 1
ATOM 660 O O . LEU A 1 83 ? 3.896 -0.141 -5.484 1 88.38 83 LEU A O 1
ATOM 664 N N . PHE A 1 84 ? 5.688 0.01 -4.141 1 88.44 84 PHE A N 1
ATOM 665 C CA . PHE A 1 84 ? 6.508 -0.917 -4.914 1 88.44 84 PHE A CA 1
ATOM 666 C C . PHE A 1 84 ? 6.578 -2.275 -4.227 1 88.44 84 PHE A C 1
ATOM 668 O O . PHE A 1 84 ? 6.902 -2.363 -3.041 1 88.44 84 PHE A O 1
ATOM 675 N N . PHE A 1 85 ? 6.285 -3.324 -5.039 1 92.44 85 PHE A N 1
ATOM 676 C CA . PHE A 1 85 ? 6.184 -4.648 -4.438 1 92.44 85 PHE A CA 1
ATOM 677 C C . PHE A 1 85 ? 6.965 -5.676 -5.254 1 92.44 85 PHE A C 1
ATOM 679 O O . PHE A 1 85 ? 6.832 -5.734 -6.477 1 92.44 85 PHE A O 1
ATOM 686 N N . TRP A 1 86 ? 7.742 -6.422 -4.543 1 92.25 86 TRP A N 1
ATOM 687 C CA . TRP A 1 86 ? 8.281 -7.637 -5.148 1 92.25 86 TRP A CA 1
ATOM 688 C C . TRP A 1 86 ? 7.156 -8.602 -5.516 1 92.25 86 TRP A C 1
ATOM 690 O O . TRP A 1 86 ? 6.207 -8.773 -4.754 1 92.25 86 TRP A O 1
ATOM 700 N N . ILE A 1 87 ? 7.34 -9.258 -6.676 1 88.38 87 ILE A N 1
ATOM 701 C CA . ILE A 1 87 ? 6.484 -10.367 -7.074 1 88.38 87 ILE A CA 1
ATOM 702 C C . ILE A 1 87 ? 7.34 -11.609 -7.336 1 88.38 87 ILE A C 1
ATOM 704 O O . ILE A 1 87 ? 8.562 -11.562 -7.203 1 88.38 87 ILE A O 1
ATOM 708 N N . GLY A 1 88 ? 6.688 -12.641 -7.684 1 87.62 88 GLY A N 1
ATOM 709 C CA . GLY A 1 88 ? 7.332 -13.938 -7.676 1 87.62 88 GLY A CA 1
ATOM 710 C C . GLY A 1 88 ? 8.227 -14.172 -8.875 1 87.62 88 GLY A C 1
ATOM 711 O O . GLY A 1 88 ? 8.898 -15.203 -8.969 1 87.62 88 GLY A O 1
ATOM 712 N N . LEU A 1 89 ? 8.336 -13.266 -9.773 1 81.88 89 LEU A N 1
ATOM 713 C CA . LEU A 1 89 ? 9.18 -13.422 -10.953 1 81.88 89 LEU A CA 1
ATOM 714 C C . LEU A 1 89 ? 10.602 -12.945 -10.672 1 81.88 89 LEU A C 1
ATOM 716 O O . LEU A 1 89 ? 10.797 -11.914 -10.031 1 81.88 89 LEU A O 1
ATOM 720 N N . THR A 1 90 ? 11.516 -13.797 -11.047 1 82.81 90 THR A N 1
ATOM 721 C CA . THR A 1 90 ? 12.914 -13.438 -10.82 1 82.81 90 THR A CA 1
ATOM 722 C C . THR A 1 90 ? 13.805 -14.008 -11.914 1 82.81 90 THR A C 1
ATOM 724 O O . THR A 1 90 ? 13.5 -15.055 -12.492 1 82.81 90 THR A O 1
ATOM 727 N N . ASP A 1 91 ? 14.781 -13.305 -12.195 1 80.75 91 ASP A N 1
ATOM 728 C CA . ASP A 1 91 ? 15.836 -13.812 -13.07 1 80.75 91 ASP A CA 1
ATOM 729 C C . ASP A 1 91 ? 17.188 -13.789 -12.375 1 80.75 91 ASP A C 1
ATOM 731 O O . ASP A 1 91 ? 18.219 -13.609 -13.016 1 80.75 91 ASP A O 1
ATOM 735 N N . LYS A 1 92 ? 17.078 -13.922 -11.117 1 81.81 92 LYS A N 1
ATOM 736 C CA . LYS A 1 92 ? 18.266 -13.797 -10.273 1 81.81 92 LYS A CA 1
ATOM 737 C C . LYS A 1 92 ? 19.281 -14.891 -10.594 1 81.81 92 LYS A C 1
ATOM 739 O O . LYS A 1 92 ? 20.484 -14.672 -10.484 1 81.81 92 LYS A O 1
ATOM 744 N N . GLU A 1 93 ? 18.875 -16.078 -10.914 1 81.62 93 GLU A N 1
ATOM 745 C CA . GLU A 1 93 ? 19.797 -17.172 -11.203 1 81.62 93 GLU A CA 1
ATOM 746 C C . GLU A 1 93 ? 20.578 -16.938 -12.492 1 81.62 93 GLU A C 1
ATOM 748 O O . GLU A 1 93 ? 21.797 -17.031 -12.508 1 81.62 93 GLU A O 1
ATOM 753 N N . HIS A 1 94 ? 19.812 -16.625 -13.508 1 80 94 HIS A N 1
ATOM 754 C CA . HIS A 1 94 ? 20.391 -16.25 -14.797 1 80 94 HIS A CA 1
ATOM 755 C C . HIS A 1 94 ? 19.656 -15.07 -15.414 1 80 94 HIS A C 1
ATOM 757 O O . HIS A 1 94 ? 18.469 -15.172 -15.758 1 80 94 HIS A O 1
ATOM 763 N N . GLU A 1 95 ? 20.438 -13.984 -15.523 1 78.56 95 GLU A N 1
ATOM 764 C CA . GLU A 1 95 ? 19.828 -12.773 -16.078 1 78.56 95 GLU A CA 1
ATOM 7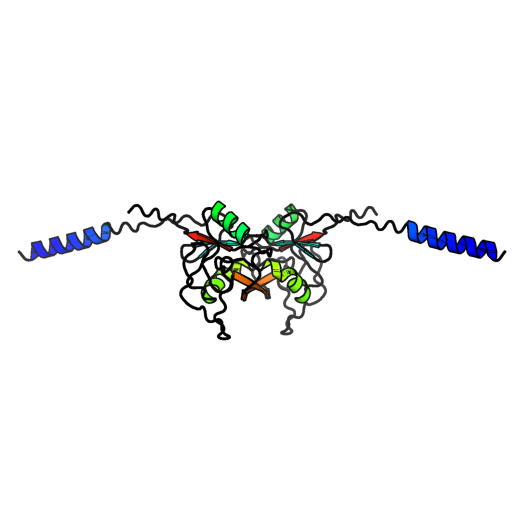65 C C . GLU A 1 95 ? 19.141 -13.07 -17.406 1 78.56 95 GLU A C 1
ATOM 767 O O . GLU A 1 95 ? 19.734 -13.688 -18.297 1 78.56 95 GLU A O 1
ATOM 772 N N . GLY A 1 96 ? 17.875 -12.727 -17.5 1 74.62 96 GLY A N 1
ATOM 773 C CA . GLY A 1 96 ? 17.094 -12.922 -18.719 1 74.62 96 GLY A CA 1
ATOM 774 C C . GLY A 1 96 ? 16.266 -14.188 -18.688 1 74.62 96 GLY A C 1
ATOM 775 O O . GLY A 1 96 ? 15.328 -14.336 -19.484 1 74.62 96 GLY A O 1
ATOM 776 N N . THR A 1 97 ? 16.719 -15.094 -17.906 1 78.06 97 THR A N 1
ATOM 777 C CA . THR A 1 97 ? 15.93 -16.297 -17.734 1 78.06 97 THR A CA 1
ATOM 778 C C . THR A 1 97 ? 14.992 -16.172 -16.531 1 78.06 97 THR A C 1
ATOM 780 O O . THR A 1 97 ? 15.422 -16.266 -15.383 1 78.06 97 THR A O 1
ATOM 783 N N . TRP A 1 98 ? 13.758 -16.016 -16.875 1 77.94 98 TRP A N 1
ATOM 784 C CA . TRP A 1 98 ? 12.789 -15.688 -15.828 1 77.94 98 TRP A CA 1
ATOM 785 C C . TRP A 1 98 ? 12.133 -16.953 -15.281 1 77.94 98 TRP A C 1
ATOM 787 O O . TRP A 1 98 ? 11.789 -17.844 -16.047 1 77.94 98 TRP A O 1
ATOM 797 N N . LEU A 1 99 ? 12.133 -16.922 -13.961 1 77.94 99 LEU A N 1
ATOM 798 C CA . LEU A 1 99 ? 11.5 -18.016 -13.234 1 77.94 99 LEU A CA 1
ATOM 799 C C . LEU A 1 99 ? 10.523 -17.484 -12.195 1 77.94 99 LEU A C 1
ATOM 801 O O . LEU A 1 99 ? 10.711 -16.391 -11.656 1 77.94 99 LEU A O 1
ATOM 805 N N . TRP A 1 100 ? 9.523 -18.297 -12.023 1 78.75 100 TRP A N 1
ATOM 806 C CA . TRP A 1 100 ? 8.664 -18.016 -10.875 1 78.75 100 TRP A CA 1
ATOM 807 C C . TRP A 1 100 ? 9.312 -18.484 -9.578 1 78.75 100 TRP A C 1
ATOM 809 O O . TRP A 1 100 ? 10.234 -19.312 -9.602 1 78.75 100 TRP A O 1
ATOM 819 N N . ALA A 1 101 ? 8.789 -17.906 -8.508 1 76.12 101 ALA A N 1
ATOM 820 C CA . ALA A 1 101 ? 9.336 -18.203 -7.188 1 76.12 101 ALA A CA 1
ATOM 821 C C . ALA A 1 101 ? 9.297 -19.703 -6.914 1 76.12 101 ALA A C 1
ATOM 823 O O . ALA A 1 101 ? 10.086 -20.219 -6.117 1 76.12 101 ALA A O 1
ATOM 824 N N . ASP A 1 102 ? 8.352 -20.328 -7.559 1 71.81 102 ASP A N 1
ATOM 825 C CA . ASP A 1 102 ? 8.281 -21.781 -7.359 1 71.81 102 ASP A CA 1
ATOM 826 C C . ASP A 1 102 ? 9.172 -22.516 -8.359 1 71.81 102 ASP A C 1
ATOM 828 O O . ASP A 1 102 ? 9.078 -23.734 -8.5 1 71.81 102 ASP A O 1
ATOM 832 N N . ASN A 1 103 ? 9.969 -21.828 -9.008 1 71.31 103 ASN A N 1
ATOM 833 C CA . ASN A 1 103 ? 10.977 -22.328 -9.938 1 71.31 103 ASN A CA 1
ATOM 834 C C . ASN A 1 103 ? 10.352 -22.844 -11.219 1 71.31 103 ASN A C 1
ATOM 836 O O . ASN A 1 103 ? 10.953 -23.656 -11.93 1 71.31 103 ASN A O 1
ATOM 840 N N . THR A 1 104 ? 9.055 -22.516 -11.375 1 71 104 THR A N 1
ATOM 841 C CA . THR A 1 104 ? 8.453 -22.875 -12.656 1 71 104 THR A CA 1
ATOM 842 C C . THR A 1 104 ? 8.742 -21.812 -13.711 1 71 104 THR A C 1
ATOM 844 O O . THR A 1 104 ? 8.93 -20.641 -13.383 1 71 104 THR A O 1
ATOM 847 N N . SER A 1 105 ? 9.016 -22.344 -14.867 1 64.19 105 SER A N 1
ATOM 848 C CA . SER A 1 105 ? 9.367 -21.438 -15.961 1 64.19 105 SER A CA 1
ATOM 849 C C . SER A 1 105 ? 8.188 -20.562 -16.359 1 64.19 105 SER A C 1
ATOM 851 O O . SER A 1 105 ? 7.031 -20.969 -16.203 1 64.19 105 SER A O 1
ATOM 853 N N . LEU A 1 106 ? 8.625 -19.266 -16.547 1 61.38 106 LEU A N 1
ATOM 854 C CA . LEU A 1 106 ? 7.625 -18.297 -16.984 1 61.38 106 LEU A CA 1
ATOM 855 C C . LEU A 1 106 ? 7.141 -18.625 -18.391 1 61.38 106 LEU A C 1
ATOM 857 O O . LEU A 1 106 ? 7.949 -18.812 -19.312 1 61.38 106 LEU A O 1
ATOM 861 N N . VAL A 1 107 ? 6.012 -19.312 -18.531 1 52.66 107 VAL A N 1
ATOM 862 C CA . VAL A 1 107 ? 5.539 -19.438 -19.906 1 52.66 107 VAL A CA 1
ATOM 863 C C . VAL A 1 107 ? 5.297 -18.062 -20.516 1 52.66 107 VAL A C 1
ATOM 865 O O . VAL A 1 107 ? 5.797 -17.766 -21.609 1 52.66 107 VAL A O 1
ATOM 868 N N . LYS A 1 108 ? 4.062 -17.547 -20.547 1 52 108 LYS A N 1
ATOM 869 C CA . LYS A 1 108 ? 3.518 -16.578 -21.5 1 52 108 LYS A CA 1
ATOM 870 C C . LYS A 1 108 ? 3.957 -15.156 -21.141 1 52 108 LYS A C 1
ATOM 872 O O . LYS A 1 108 ? 4.145 -14.836 -19.969 1 52 108 LYS A O 1
ATOM 877 N N . ARG A 1 109 ? 4.609 -14.539 -22.156 1 47.69 109 ARG A N 1
ATOM 878 C CA . ARG A 1 109 ? 5.16 -13.203 -22.359 1 47.69 109 ARG A CA 1
ATOM 879 C C . ARG A 1 109 ? 4.133 -12.125 -22 1 47.69 109 ARG A C 1
ATOM 881 O O . ARG A 1 109 ? 3.055 -12.07 -22.594 1 47.69 109 ARG A O 1
ATOM 888 N N . TYR A 1 110 ? 3.914 -11.844 -20.781 1 48.09 110 TYR A N 1
ATOM 889 C CA . TYR A 1 110 ? 3.064 -10.672 -20.641 1 48.09 110 TYR A CA 1
ATOM 890 C C . TYR A 1 110 ? 3.639 -9.484 -21.406 1 48.09 110 TYR A C 1
ATOM 892 O O . TYR A 1 110 ? 4.816 -9.156 -21.25 1 48.09 110 TYR A O 1
ATOM 900 N N . LYS A 1 111 ? 3.152 -9.453 -22.703 1 47.88 111 LYS A N 1
ATOM 901 C CA . LYS A 1 111 ? 3.475 -8.289 -23.531 1 47.88 111 LYS A CA 1
ATOM 902 C C . LYS A 1 111 ? 2.998 -7.004 -22.859 1 47.88 111 LYS A C 1
ATOM 904 O O . LYS A 1 111 ? 1.859 -6.922 -22.391 1 47.88 111 LYS A O 1
ATOM 909 N N . TYR A 1 112 ? 3.818 -6.352 -22.141 1 47 112 TYR A N 1
ATOM 910 C CA . TYR A 1 112 ? 3.404 -5.008 -21.75 1 47 112 TYR A CA 1
ATOM 911 C C . TYR A 1 112 ? 3.041 -4.172 -22.969 1 47 112 TYR A C 1
ATOM 913 O O . TYR A 1 112 ? 3.449 -4.488 -24.094 1 47 112 TYR A O 1
ATOM 921 N N . LYS A 1 113 ? 2.158 -3.301 -22.766 1 45.94 113 LYS A N 1
ATOM 922 C CA . LYS A 1 113 ? 1.665 -2.441 -23.844 1 45.94 113 LYS A CA 1
ATOM 923 C C . LYS A 1 113 ? 2.777 -2.1 -24.828 1 45.94 113 LYS A C 1
ATOM 925 O O . LYS A 1 113 ? 2.525 -1.944 -26.031 1 45.94 113 LYS A O 1
ATOM 930 N N . SER A 1 114 ? 3.877 -1.705 -24.312 1 44.25 114 SER A N 1
ATOM 931 C CA . SER A 1 114 ? 4.801 -1.224 -25.328 1 44.25 114 SER A CA 1
ATOM 932 C C . SER A 1 114 ? 5.484 -2.381 -26.047 1 44.25 114 SER A C 1
ATOM 934 O O . SER A 1 114 ? 6.422 -2.174 -26.828 1 44.25 114 SER A O 1
ATOM 936 N N . GLY A 1 115 ? 4.988 -3.605 -26.016 1 45.72 115 GLY A N 1
ATOM 937 C CA . GLY A 1 115 ? 5.594 -4.652 -26.812 1 45.72 115 GLY A CA 1
ATOM 938 C C . GLY A 1 115 ? 6.723 -5.375 -26.109 1 45.72 115 GLY A C 1
ATOM 939 O O . GLY A 1 115 ? 7.273 -6.344 -26.625 1 45.72 115 GLY A O 1
ATOM 940 N N . LEU A 1 116 ? 7.422 -4.703 -25.281 1 44.12 116 LEU A N 1
ATOM 941 C CA . LEU A 1 116 ? 8.609 -5.371 -24.75 1 44.12 116 LEU A CA 1
ATOM 942 C C . LEU A 1 116 ? 8.242 -6.34 -23.641 1 44.12 116 LEU A C 1
ATOM 944 O O . LEU A 1 116 ? 7.383 -6.039 -22.812 1 44.12 116 LEU A O 1
ATOM 948 N N . THR A 1 117 ? 8.305 -7.625 -23.875 1 49.97 117 THR A N 1
ATOM 949 C CA . THR A 1 117 ? 8.109 -8.812 -23.047 1 49.97 117 THR A CA 1
ATOM 950 C C . THR A 1 117 ? 8.945 -8.727 -21.766 1 49.97 117 THR A C 1
ATOM 952 O O . THR A 1 117 ? 10.148 -9.016 -21.781 1 49.97 117 THR A O 1
ATOM 955 N N . PHE A 1 118 ? 9.25 -7.547 -21.234 1 51.06 118 PHE A N 1
ATOM 956 C CA . PHE A 1 118 ? 10.266 -7.652 -20.203 1 51.06 118 PHE A CA 1
ATOM 957 C C . PHE A 1 118 ? 9.68 -8.234 -18.922 1 51.06 118 PHE A C 1
ATOM 959 O O . PHE A 1 118 ? 8.633 -7.781 -18.453 1 51.06 118 PHE A O 1
ATOM 966 N N . TYR A 1 119 ? 9.922 -9.555 -18.672 1 60 119 TYR A N 1
ATOM 967 C CA . TYR A 1 119 ? 9.688 -10.195 -17.375 1 60 119 TYR A CA 1
ATOM 968 C C . TYR A 1 119 ? 10.203 -9.328 -16.234 1 60 119 TYR A C 1
ATOM 970 O O . TYR A 1 119 ? 11.336 -8.844 -16.281 1 60 119 TYR A O 1
ATOM 978 N N . ARG A 1 120 ? 9.297 -8.891 -15.438 1 71.12 120 ARG A N 1
ATOM 979 C CA . ARG A 1 120 ? 9.602 -7.934 -14.375 1 71.12 120 ARG A CA 1
ATOM 980 C C . ARG A 1 120 ? 9.344 -8.539 -13 1 71.12 120 ARG A C 1
ATOM 982 O O . ARG A 1 120 ? 8.484 -9.406 -12.844 1 71.12 120 ARG A O 1
ATOM 989 N N . ASN A 1 121 ? 10.336 -8.266 -12.102 1 78.81 121 ASN A N 1
ATOM 990 C CA . ASN A 1 121 ? 10.312 -8.898 -10.781 1 78.81 121 ASN A CA 1
ATOM 991 C C . ASN A 1 121 ? 9.648 -8.008 -9.742 1 78.81 121 ASN A C 1
ATOM 993 O O . ASN A 1 121 ? 9.578 -8.367 -8.562 1 78.81 121 ASN A O 1
ATOM 997 N N . TYR A 1 122 ? 9.156 -6.867 -10.141 1 83.69 122 TYR A N 1
ATOM 998 C CA . TYR A 1 122 ? 8.469 -6.055 -9.141 1 83.69 122 TYR A CA 1
ATOM 999 C C . TYR A 1 122 ? 7.312 -5.285 -9.766 1 83.69 122 TYR A C 1
ATOM 1001 O O . TYR A 1 122 ? 7.301 -5.039 -10.969 1 83.69 122 TYR A O 1
ATOM 1009 N N . MET A 1 123 ? 6.359 -4.977 -8.945 1 82.69 123 MET A N 1
ATOM 1010 C CA . MET A 1 123 ? 5.184 -4.195 -9.312 1 82.69 123 MET A CA 1
ATOM 1011 C C . MET A 1 123 ? 5.273 -2.779 -8.75 1 82.69 123 MET A C 1
ATOM 1013 O O . MET A 1 123 ? 5.551 -2.596 -7.562 1 82.69 123 MET A O 1
ATOM 1017 N N . GLY A 1 124 ? 5.086 -1.829 -9.711 1 82.25 124 GLY A N 1
ATOM 1018 C CA . GLY A 1 124 ? 5.043 -0.442 -9.273 1 82.25 124 GLY A CA 1
ATOM 1019 C C . GLY A 1 124 ? 3.633 0.088 -9.102 1 82.25 124 GLY A C 1
ATOM 1020 O O . GLY A 1 124 ? 2.682 -0.485 -9.633 1 82.25 124 GLY A O 1
ATOM 1021 N N . GLY A 1 125 ? 3.574 1.137 -8.258 1 83.12 125 GLY A N 1
ATOM 1022 C CA . GLY A 1 125 ? 2.326 1.864 -8.086 1 83.12 125 GLY A CA 1
ATOM 1023 C C . GLY A 1 125 ? 2.52 3.367 -8.016 1 83.12 125 GLY A C 1
ATOM 1024 O O . GLY A 1 125 ? 3.648 3.85 -7.922 1 83.12 125 GLY A O 1
ATOM 1025 N N . SER A 1 126 ? 1.36 4.012 -8.211 1 83.5 126 SER A N 1
ATOM 1026 C CA . SER A 1 126 ? 1.356 5.465 -8.078 1 83.5 126 SER A CA 1
ATOM 1027 C C . SER A 1 126 ? 0.074 5.957 -7.414 1 83.5 126 SER A C 1
ATOM 1029 O O . SER A 1 126 ? -0.957 5.281 -7.469 1 83.5 126 SER A O 1
ATOM 1031 N N . PHE A 1 127 ? 0.277 7.098 -6.754 1 82.88 127 PHE A N 1
ATOM 1032 C CA . PHE A 1 127 ? -0.921 7.777 -6.273 1 82.88 127 PHE A CA 1
ATOM 1033 C C . PHE A 1 127 ? -1.653 8.461 -7.422 1 82.88 127 PHE A C 1
ATOM 1035 O O . PHE A 1 127 ? -1.027 9.102 -8.266 1 82.88 127 PHE A O 1
ATOM 1042 N N . THR A 1 128 ? -2.881 8.195 -7.555 1 77.94 128 THR A N 1
ATOM 1043 C CA . THR A 1 128 ? -3.641 8.664 -8.711 1 77.94 128 THR A CA 1
ATOM 1044 C C . THR A 1 128 ? -4.434 9.922 -8.367 1 77.94 128 THR A C 1
ATOM 1046 O O . THR A 1 128 ? -4.863 10.656 -9.258 1 77.94 128 THR A O 1
ATOM 1049 N N . GLY A 1 129 ? -4.742 10.133 -7.109 1 73.56 129 GLY A N 1
ATOM 1050 C CA . GLY A 1 129 ? -5.445 11.359 -6.766 1 73.56 129 GLY A CA 1
ATOM 1051 C C . GLY A 1 129 ? -6.227 11.258 -5.469 1 73.56 129 GLY A C 1
ATOM 1052 O O . GLY A 1 129 ? -6.137 10.25 -4.766 1 73.56 129 GLY A O 1
ATOM 1053 N N . TRP A 1 130 ? -6.895 12.43 -5.207 1 74.69 130 TRP A N 1
ATOM 1054 C CA . TRP A 1 130 ? -7.719 12.562 -4.008 1 74.69 130 TRP A CA 1
ATOM 1055 C C . TRP A 1 130 ? -9.195 12.406 -4.348 1 74.69 130 TRP A C 1
ATOM 1057 O O . TRP A 1 130 ? -9.656 12.875 -5.391 1 74.69 130 TRP A O 1
ATOM 1067 N N . VAL A 1 131 ? -9.891 11.602 -3.643 1 73.44 131 VAL A N 1
ATOM 1068 C CA . VAL A 1 131 ? -11.305 11.344 -3.914 1 73.44 131 VAL A CA 1
ATOM 1069 C C . VAL A 1 131 ? -12.125 11.586 -2.65 1 73.44 131 VAL A C 1
ATOM 1071 O O . VAL A 1 131 ? -11.648 11.352 -1.538 1 73.44 131 VAL A O 1
ATOM 1074 N N . ASP A 1 132 ? -13.297 12.117 -2.895 1 79 132 ASP A N 1
ATOM 1075 C CA . ASP A 1 132 ? -14.266 12.234 -1.811 1 79 132 ASP A CA 1
ATOM 1076 C C . ASP A 1 132 ? -15.164 11 -1.745 1 79 132 ASP A C 1
ATOM 1078 O O . ASP A 1 132 ? -15.734 10.586 -2.756 1 79 132 ASP A O 1
ATOM 1082 N N . THR A 1 133 ? -15.164 10.422 -0.633 1 83.38 133 THR A N 1
ATOM 1083 C CA . THR A 1 133 ? -15.992 9.242 -0.438 1 83.38 133 THR A CA 1
ATOM 1084 C C . THR A 1 133 ? -16.656 9.266 0.937 1 83.38 133 THR A C 1
ATOM 1086 O O . THR A 1 133 ? -16.328 10.102 1.776 1 83.38 133 THR A O 1
ATOM 1089 N N . ALA A 1 134 ? -17.719 8.438 1.049 1 86.56 134 ALA A N 1
ATOM 1090 C CA . ALA A 1 134 ? -18.406 8.359 2.334 1 86.56 134 ALA A CA 1
ATOM 1091 C C . ALA A 1 134 ? -17.453 7.93 3.445 1 86.56 134 ALA A C 1
ATOM 1093 O O . ALA A 1 134 ? -16.688 6.98 3.277 1 86.56 134 ALA A O 1
ATOM 1094 N N . CYS A 1 135 ? -17.562 8.523 4.566 1 89.62 135 CYS A N 1
ATOM 1095 C CA . CYS A 1 135 ? -16.625 8.359 5.664 1 89.62 135 CYS A CA 1
ATOM 1096 C C . CYS A 1 135 ? -16.859 7.035 6.387 1 89.62 135 CYS A C 1
ATOM 1098 O O . CYS A 1 135 ? -16.016 6.594 7.172 1 89.62 135 CYS A O 1
ATOM 1100 N N . ASN A 1 136 ? -17.938 6.379 6.094 1 90.94 136 ASN A N 1
ATOM 1101 C CA . ASN A 1 136 ? -18.25 5.121 6.766 1 90.94 136 ASN A CA 1
ATOM 1102 C C . ASN A 1 136 ? -17.703 3.922 5.996 1 90.94 136 ASN A C 1
ATOM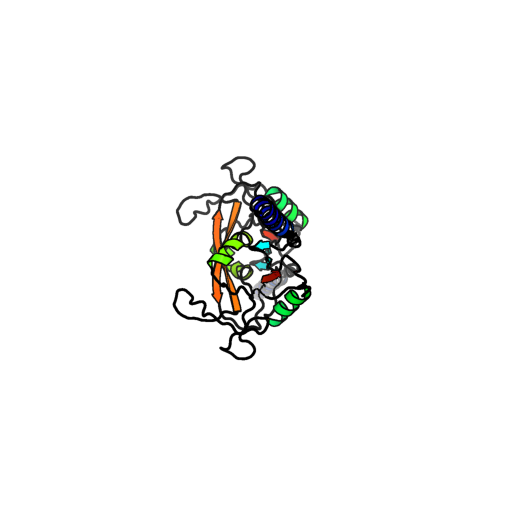 1104 O O . ASN A 1 136 ? -17.891 2.775 6.41 1 90.94 136 ASN A O 1
ATOM 1108 N N . ARG A 1 137 ? -17.047 4.215 4.871 1 90.06 137 ARG A N 1
ATOM 1109 C CA . ARG A 1 137 ? -16.391 3.139 4.129 1 90.06 137 ARG A CA 1
ATOM 1110 C C . ARG A 1 137 ? -15.109 2.701 4.816 1 90.06 137 ARG A C 1
ATOM 1112 O O . ARG A 1 137 ? -14.539 3.447 5.617 1 90.06 137 ARG A O 1
ATOM 1119 N N . ASN A 1 138 ? -14.758 1.428 4.512 1 92.19 138 ASN A N 1
ATOM 1120 C CA . ASN A 1 138 ? -13.531 0.885 5.09 1 92.19 138 ASN A CA 1
ATOM 1121 C C . ASN A 1 138 ? -12.359 0.971 4.109 1 92.19 138 ASN A C 1
ATOM 1123 O O . ASN A 1 138 ? -12.391 0.346 3.049 1 92.19 138 ASN A O 1
ATOM 1127 N N . PHE A 1 139 ? -11.328 1.772 4.484 1 92.56 139 PHE A N 1
ATOM 1128 C CA . PHE A 1 139 ? -10.109 1.898 3.697 1 92.56 139 PHE A CA 1
ATOM 1129 C C . PHE A 1 139 ? -8.875 1.839 4.59 1 92.56 139 PHE A C 1
ATOM 1131 O O . PHE A 1 139 ? -8.992 1.864 5.816 1 92.56 139 PHE A O 1
ATOM 1138 N N . ARG A 1 140 ? -7.785 1.592 3.945 1 93.44 140 ARG A N 1
ATOM 1139 C CA . ARG A 1 140 ? -6.531 1.741 4.676 1 93.44 140 ARG A CA 1
ATOM 1140 C C . ARG A 1 140 ? -6.289 3.197 5.059 1 93.44 140 ARG A C 1
ATOM 1142 O O . ARG A 1 140 ? -7.098 4.07 4.738 1 93.44 140 ARG A O 1
ATOM 1149 N N . ARG A 1 141 ? -5.281 3.402 5.824 1 94.56 141 ARG A N 1
ATOM 1150 C CA . ARG A 1 141 ? -5.055 4.762 6.305 1 94.56 141 ARG A CA 1
ATOM 1151 C C . ARG A 1 141 ? -3.572 5.117 6.254 1 94.56 141 ARG A C 1
ATOM 1153 O O . ARG A 1 141 ? -2.713 4.238 6.328 1 94.56 141 ARG A O 1
ATOM 1160 N N . ILE A 1 142 ? -3.332 6.395 6.074 1 92.06 142 ILE A N 1
ATOM 1161 C CA . ILE A 1 142 ? -1.992 6.949 6.242 1 92.06 142 ILE A CA 1
ATOM 1162 C C . ILE A 1 142 ? -1.932 7.781 7.52 1 92.06 142 ILE A C 1
ATOM 1164 O O . ILE A 1 142 ? -2.719 8.719 7.695 1 92.06 142 ILE A O 1
ATOM 1168 N N . CYS A 1 143 ? -1.068 7.395 8.352 1 93.5 143 CYS A N 1
ATOM 1169 C CA . CYS A 1 143 ? -0.813 8.18 9.555 1 93.5 143 CYS A CA 1
ATOM 1170 C C . CYS A 1 143 ? 0.49 8.961 9.438 1 93.5 143 CYS A C 1
ATOM 1172 O O . CYS A 1 143 ? 1.43 8.508 8.781 1 93.5 143 CYS A O 1
ATOM 1174 N N . GLU A 1 144 ? 0.488 10.07 10.094 1 91.19 144 GLU A N 1
ATOM 1175 C CA . GLU A 1 144 ? 1.669 10.922 10.078 1 91.19 144 GLU A CA 1
ATOM 1176 C C . GLU A 1 144 ? 2.018 11.414 11.477 1 91.19 144 GLU A C 1
ATOM 1178 O O . GLU A 1 144 ? 1.128 11.719 12.273 1 91.19 144 GLU A O 1
ATOM 1183 N N . LYS A 1 145 ? 3.291 11.453 11.742 1 89.38 145 LYS A N 1
ATOM 1184 C CA . LYS A 1 145 ? 3.791 12.047 12.977 1 89.38 145 LYS A CA 1
ATOM 1185 C C . LYS A 1 145 ? 5.164 12.68 12.766 1 89.38 145 LYS A C 1
ATOM 1187 O O . LYS A 1 145 ? 5.832 12.406 11.773 1 89.38 145 LYS A O 1
ATOM 1192 N N . ASP A 1 146 ? 5.41 13.578 13.672 1 85.31 146 ASP A N 1
ATOM 1193 C CA . ASP A 1 146 ? 6.727 14.203 13.594 1 85.31 146 ASP A CA 1
ATOM 1194 C C . ASP A 1 146 ? 7.824 13.211 13.977 1 85.31 146 ASP A C 1
ATOM 1196 O O . ASP A 1 146 ? 7.641 12.383 14.875 1 85.31 146 ASP A O 1
ATOM 1200 N N . SER A 1 147 ? 8.812 13.18 13.148 1 78.81 147 SER A N 1
ATOM 1201 C CA . SER A 1 147 ? 9.922 12.289 13.461 1 78.81 147 SER A CA 1
ATOM 1202 C C . SER A 1 147 ? 10.594 12.688 14.773 1 78.81 147 SER A C 1
ATOM 1204 O O . SER A 1 147 ? 11.109 11.828 15.492 1 78.81 147 SER A O 1
ATOM 1206 N N . CYS A 1 148 ? 10.672 13.945 15.031 1 71.62 148 CYS A N 1
ATOM 1207 C CA . CYS A 1 148 ? 11.344 14.414 16.25 1 71.62 148 CYS A CA 1
ATOM 1208 C C . CYS A 1 148 ? 10.336 14.922 17.266 1 71.62 148 CYS A C 1
ATOM 1210 O O . CYS A 1 148 ? 9.305 15.492 16.906 1 71.62 148 CYS A O 1
ATOM 1212 N N . ASN A 1 149 ? 10.078 14.094 18.375 1 56.31 149 ASN A N 1
ATOM 1213 C CA . ASN A 1 149 ? 9.266 14.68 19.438 1 56.31 149 ASN A CA 1
ATOM 1214 C C . ASN A 1 149 ? 9.727 16.094 19.781 1 56.31 149 ASN A C 1
ATOM 1216 O O . ASN A 1 149 ? 10.836 16.297 20.281 1 56.31 149 ASN A O 1
ATOM 1220 N N . ILE A 1 150 ? 9.492 17.016 18.984 1 50.66 150 ILE A N 1
ATOM 1221 C CA . ILE A 1 150 ? 9.891 18.359 19.375 1 50.66 150 ILE A CA 1
ATOM 1222 C C . ILE A 1 150 ? 9.156 18.766 20.656 1 50.66 150 ILE A C 1
ATOM 1224 O O . ILE A 1 150 ? 7.926 18.781 20.688 1 50.66 150 ILE A O 1
ATOM 1228 N N . THR A 1 151 ? 9.375 18.234 21.828 1 44.66 151 THR A N 1
ATOM 1229 C CA . THR A 1 151 ? 8.906 18.891 23.031 1 44.66 151 THR A CA 1
ATOM 1230 C C . THR A 1 151 ? 9.086 20.406 22.922 1 44.66 151 THR A C 1
ATOM 1232 O O . THR A 1 151 ? 10.172 20.891 22.609 1 44.66 151 THR A O 1
ATOM 1235 N N . ASN A 1 152 ? 8.203 21.156 22.391 1 39.12 152 ASN A N 1
ATOM 1236 C CA . ASN A 1 152 ? 8.227 22.578 22.688 1 39.12 152 ASN A CA 1
ATOM 1237 C C . ASN A 1 152 ? 8.469 22.828 24.172 1 39.12 152 ASN A C 1
ATOM 1239 O O . ASN A 1 152 ? 7.594 22.578 25 1 39.12 152 ASN A O 1
ATOM 1243 N N . ASP A 1 153 ? 9.469 22.531 24.797 1 36.84 153 ASP A N 1
ATOM 1244 C CA . ASP A 1 153 ? 9.789 23.219 26.031 1 36.84 153 ASP A CA 1
ATOM 1245 C C . ASP A 1 153 ? 9.797 24.734 25.828 1 36.84 153 ASP A C 1
ATOM 1247 O O . ASP A 1 153 ? 10.852 25.375 25.875 1 36.84 153 ASP A O 1
ATOM 1251 N N . ALA A 1 154 ? 8.836 25.453 25.219 1 31.97 154 ALA A N 1
ATOM 1252 C CA . A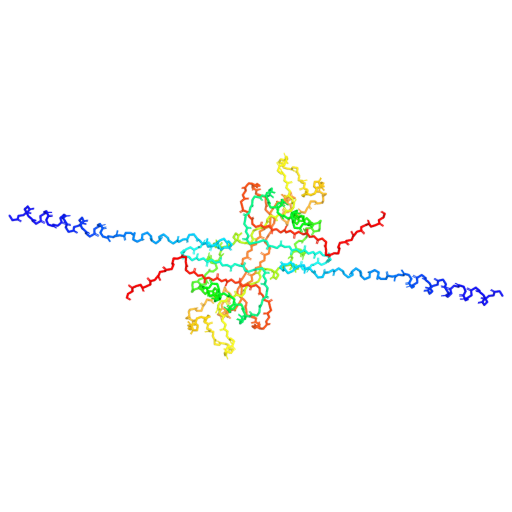LA A 1 154 ? 8.758 26.844 25.672 1 31.97 154 ALA A CA 1
ATOM 1253 C C . ALA A 1 154 ? 8.141 26.922 27.062 1 31.97 154 ALA A C 1
ATOM 1255 O O . ALA A 1 154 ? 7.293 26.109 27.422 1 31.97 154 ALA A O 1
ATOM 1256 N N . ALA B 1 1 ? -41.469 -53.031 -17.938 1 51.16 1 ALA B N 1
ATOM 1257 C CA . ALA B 1 1 ? -40.031 -52.844 -18.125 1 51.16 1 ALA B CA 1
ATOM 1258 C C . ALA B 1 1 ? -39.719 -51.344 -18.281 1 51.16 1 ALA B C 1
ATOM 1260 O O . ALA B 1 1 ? -38.688 -50.875 -17.766 1 51.16 1 ALA B O 1
ATOM 1261 N N . LEU B 1 2 ? -40.656 -50.469 -18.75 1 62.62 2 LEU B N 1
ATOM 1262 C CA . LEU B 1 2 ? -40.375 -49.062 -19.031 1 62.62 2 LEU B CA 1
ATOM 1263 C C . LEU B 1 2 ? -40.469 -48.25 -17.75 1 62.62 2 LEU B C 1
ATOM 1265 O O . LEU B 1 2 ? -39.719 -47.281 -17.578 1 62.62 2 LEU B O 1
ATOM 1269 N N . LEU B 1 3 ? -41.25 -48.656 -16.781 1 63.62 3 LEU B N 1
ATOM 1270 C CA . LEU B 1 3 ? -41.406 -47.906 -15.531 1 63.62 3 LEU B CA 1
ATOM 1271 C C . LEU B 1 3 ? -40.188 -48.094 -14.617 1 63.62 3 LEU B C 1
ATOM 1273 O O . LEU B 1 3 ? -39.781 -47.156 -13.922 1 63.62 3 LEU B O 1
ATOM 1277 N N . ILE B 1 4 ? -39.531 -49.281 -14.734 1 65.81 4 ILE B N 1
ATOM 1278 C CA . ILE B 1 4 ? -38.375 -49.562 -13.898 1 65.81 4 ILE B CA 1
ATOM 1279 C C . ILE B 1 4 ? -37.156 -48.812 -14.438 1 65.81 4 ILE B C 1
ATOM 1281 O O . ILE B 1 4 ? -36.375 -48.281 -13.664 1 65.81 4 ILE B O 1
ATOM 1285 N N . ILE B 1 5 ? -37.219 -48.5 -15.75 1 63.22 5 ILE B N 1
ATOM 1286 C CA . ILE B 1 5 ? -36.094 -47.781 -16.312 1 63.22 5 ILE B CA 1
ATOM 1287 C C . ILE B 1 5 ? -36.219 -46.281 -15.953 1 63.22 5 ILE B C 1
ATOM 1289 O O . ILE B 1 5 ? -35.219 -45.656 -15.641 1 63.22 5 ILE B O 1
ATOM 1293 N N . SER B 1 6 ? -37.5 -45.844 -15.742 1 63.97 6 SER B N 1
ATOM 1294 C CA . SER B 1 6 ? -37.656 -44.438 -15.398 1 63.97 6 SER B CA 1
ATOM 1295 C C . SER B 1 6 ? -37.312 -44.188 -13.938 1 63.97 6 SER B C 1
ATOM 1297 O O . SER B 1 6 ? -36.75 -43.125 -13.602 1 63.97 6 SER B O 1
ATOM 1299 N N . ILE B 1 7 ? -37.531 -45.219 -13.109 1 64 7 ILE B N 1
ATOM 1300 C CA . ILE B 1 7 ? -37.219 -45.031 -11.695 1 64 7 ILE B CA 1
ATOM 1301 C C . ILE B 1 7 ? -35.719 -45.188 -11.477 1 64 7 ILE B C 1
ATOM 1303 O O . ILE B 1 7 ? -35.125 -44.438 -10.695 1 64 7 ILE B O 1
ATOM 1307 N N . LEU B 1 8 ? -35.062 -46 -12.289 1 58.94 8 LEU B N 1
ATOM 1308 C CA . LEU B 1 8 ? -33.625 -46.188 -12.125 1 58.94 8 LEU B CA 1
ATOM 1309 C C . LEU B 1 8 ? -32.844 -44.969 -12.656 1 58.94 8 LEU B C 1
ATOM 1311 O O . LEU B 1 8 ? -31.844 -44.562 -12.055 1 58.94 8 LEU B O 1
ATOM 1315 N N . VAL B 1 9 ? -33.406 -44.344 -13.727 1 60.28 9 VAL B N 1
ATOM 1316 C CA . VAL B 1 9 ? -32.719 -43.156 -14.234 1 60.28 9 VAL B CA 1
ATOM 1317 C C . VAL B 1 9 ? -33 -41.969 -13.297 1 60.28 9 VAL B C 1
ATOM 1319 O O . VAL B 1 9 ? -32.094 -41.156 -13.062 1 60.28 9 VAL B O 1
ATOM 1322 N N . LEU B 1 10 ? -34.094 -41.969 -12.602 1 58.12 10 LEU B N 1
ATOM 1323 C CA . LEU B 1 10 ? -34.375 -40.906 -11.648 1 58.12 10 LEU B CA 1
ATOM 1324 C C . LEU B 1 10 ? -33.562 -41.094 -10.375 1 58.12 10 LEU B C 1
ATOM 1326 O O . LEU B 1 10 ? -33.031 -40.125 -9.82 1 58.12 10 LEU B O 1
ATOM 1330 N N . VAL B 1 11 ? -33.312 -42.312 -9.984 1 56.97 11 VAL B N 1
ATOM 1331 C CA . VAL B 1 11 ? -32.5 -42.562 -8.812 1 56.97 11 VAL B CA 1
ATOM 1332 C C . VAL B 1 11 ? -31.031 -42.312 -9.164 1 56.97 11 VAL B C 1
ATOM 1334 O O . VAL B 1 11 ? -30.266 -41.812 -8.352 1 56.97 11 VAL B O 1
ATOM 1337 N N . ILE B 1 12 ? -30.609 -42.594 -10.438 1 51.62 12 ILE B N 1
ATOM 1338 C CA . ILE B 1 12 ? -29.219 -42.344 -10.805 1 51.62 12 ILE B CA 1
ATOM 1339 C C . ILE B 1 12 ? -29 -40.812 -10.945 1 51.62 12 ILE B C 1
ATOM 1341 O O . ILE B 1 12 ? -27.953 -40.312 -10.531 1 51.62 12 ILE B O 1
ATOM 1345 N N . ILE B 1 13 ? -30 -40.031 -11.414 1 51.41 13 ILE B N 1
ATOM 1346 C CA . ILE B 1 13 ? -29.828 -38.594 -11.484 1 51.41 13 ILE B CA 1
ATOM 1347 C C . ILE B 1 13 ? -29.875 -38 -10.086 1 51.41 13 ILE B C 1
ATOM 1349 O O . ILE B 1 13 ? -29.109 -37.094 -9.766 1 51.41 13 ILE B O 1
ATOM 1353 N N . ILE B 1 14 ? -30.672 -38.562 -9.148 1 49.31 14 ILE B N 1
ATOM 1354 C CA . ILE B 1 14 ? -30.781 -38 -7.797 1 49.31 14 ILE B CA 1
ATOM 1355 C C . ILE B 1 14 ? -29.531 -38.375 -6.992 1 49.31 14 ILE B C 1
ATOM 1357 O O . ILE B 1 14 ? -29.047 -37.562 -6.195 1 49.31 14 ILE B O 1
ATOM 1361 N N . THR B 1 15 ? -28.938 -39.594 -7.199 1 48.94 15 THR B N 1
ATOM 1362 C CA . THR B 1 15 ? -27.766 -39.938 -6.398 1 48.94 15 THR B CA 1
ATOM 1363 C C . THR B 1 15 ? -26.531 -39.188 -6.902 1 48.94 15 THR B C 1
ATOM 1365 O O . THR B 1 15 ? -25.656 -38.844 -6.117 1 48.94 15 THR B O 1
ATOM 1368 N N . VAL B 1 16 ? -26.406 -38.938 -8.273 1 46 16 VAL B N 1
ATOM 1369 C CA . VAL B 1 16 ? -25.219 -38.219 -8.695 1 46 16 VAL B CA 1
ATOM 1370 C C . VAL B 1 16 ? -25.328 -36.75 -8.258 1 46 16 VAL B C 1
ATOM 1372 O O . VAL B 1 16 ? -24.312 -36.094 -8.008 1 46 16 VAL B O 1
ATOM 1375 N N . SER B 1 17 ? -26.562 -36.188 -8.25 1 42.38 17 SER B N 1
ATOM 1376 C CA . SER B 1 17 ? -26.656 -34.812 -7.75 1 42.38 17 SER B CA 1
ATOM 1377 C C . SER B 1 17 ? -26.312 -34.75 -6.266 1 42.38 17 SER B C 1
ATOM 1379 O O . SER B 1 17 ? -26.016 -33.656 -5.742 1 42.38 17 SER B O 1
ATOM 1381 N N . LEU B 1 18 ? -26.641 -35.75 -5.516 1 40.12 18 LEU B N 1
ATOM 1382 C CA . LEU B 1 18 ? -26.406 -35.594 -4.082 1 40.12 18 LEU B CA 1
ATOM 1383 C C . LEU B 1 18 ? -24.922 -35.594 -3.768 1 40.12 18 LEU B C 1
ATOM 1385 O O . LEU B 1 18 ? -24.5 -35 -2.771 1 40.12 18 LEU B O 1
ATOM 1389 N N . LEU B 1 19 ? -24.203 -36.531 -4.398 1 37.09 19 LEU B N 1
ATOM 1390 C CA . LEU B 1 19 ? -22.828 -36.562 -3.941 1 37.09 19 LEU B CA 1
ATOM 1391 C C . LEU B 1 19 ? -22.062 -35.344 -4.422 1 37.09 19 LEU B C 1
ATOM 1393 O O . LEU B 1 19 ? -20.844 -35.281 -4.305 1 37.09 19 LEU B O 1
ATOM 1397 N N . CYS B 1 20 ? -22.609 -34.594 -5.461 1 37.66 20 CYS B N 1
ATOM 1398 C CA . CYS B 1 20 ? -21.844 -33.375 -5.492 1 37.66 20 CYS B CA 1
ATOM 1399 C C . CYS B 1 20 ? -21.719 -32.781 -4.098 1 37.66 20 CYS B C 1
ATOM 1401 O O . CYS B 1 20 ? -22.641 -32.125 -3.604 1 37.66 20 CYS B O 1
ATOM 1403 N N . GLU B 1 21 ? -21.406 -33.656 -3.08 1 38.62 21 GLU B N 1
ATOM 1404 C CA . GLU B 1 21 ? -20.922 -32.844 -1.959 1 38.62 21 GLU B CA 1
ATOM 1405 C C . GLU B 1 21 ? -20.297 -31.562 -2.445 1 38.62 21 GLU B C 1
ATOM 1407 O O . GLU B 1 21 ? -19.328 -31.578 -3.203 1 38.62 21 GLU B O 1
ATOM 1412 N N . SER B 1 22 ? -21.031 -30.562 -2.91 1 38.56 22 SER B N 1
ATOM 1413 C CA . SER B 1 22 ? -20.453 -29.219 -2.893 1 38.56 22 SER B CA 1
ATOM 1414 C C . SER B 1 22 ? -19.344 -29.125 -1.855 1 38.56 22 SER B C 1
ATOM 1416 O O . SER B 1 22 ? -19.594 -29.172 -0.652 1 38.56 22 SER B O 1
ATOM 1418 N N . ILE B 1 23 ? -18.344 -29.938 -1.823 1 39.47 23 ILE B N 1
ATOM 1419 C CA . ILE B 1 23 ? -17.188 -29.5 -1.053 1 39.47 23 ILE B CA 1
ATOM 1420 C C . ILE B 1 23 ? -17.219 -27.984 -0.924 1 39.47 23 ILE B C 1
ATOM 1422 O O . ILE B 1 23 ? -17.062 -27.266 -1.917 1 39.47 23 ILE B O 1
ATOM 1426 N N . SER B 1 24 ? -18.297 -27.438 -0.444 1 41.31 24 SER B N 1
ATOM 1427 C CA . SER B 1 24 ? -18.172 -26.062 0.013 1 41.31 24 SER B CA 1
ATOM 1428 C C . SER B 1 24 ? -16.75 -25.75 0.47 1 41.31 24 SER B C 1
ATOM 1430 O O . SER B 1 24 ? -16.203 -26.438 1.331 1 41.31 24 SER B O 1
ATOM 1432 N N . CYS B 1 25 ? -15.75 -25.859 -0.29 1 43.69 25 CYS B N 1
ATOM 1433 C CA . CYS B 1 25 ? -14.469 -25.297 0.131 1 43.69 25 CYS B CA 1
ATOM 1434 C C . CYS B 1 25 ? -14.68 -24.141 1.102 1 43.69 25 CYS B C 1
ATOM 1436 O O . CYS B 1 25 ? -15.156 -23.078 0.711 1 43.69 25 CYS B O 1
ATOM 1438 N N . ASP B 1 26 ? -15.375 -24.422 2.148 1 49.56 26 ASP B N 1
ATOM 1439 C CA . ASP B 1 26 ? -15.336 -23.328 3.131 1 49.56 26 ASP B CA 1
ATOM 1440 C C . ASP B 1 26 ? -13.953 -22.688 3.172 1 49.56 26 ASP B C 1
ATOM 1442 O O . ASP B 1 26 ? -13.039 -23.203 3.814 1 49.56 26 ASP B O 1
ATOM 1446 N N . CYS B 1 27 ? -13.406 -22.375 2.078 1 56.81 27 CYS B N 1
ATOM 1447 C CA . CYS B 1 27 ? -12.141 -21.641 2.162 1 56.81 27 CYS B CA 1
ATOM 1448 C C . CYS B 1 27 ? -12.211 -20.547 3.205 1 56.81 27 CYS B C 1
ATOM 1450 O O . CYS B 1 27 ? -13.156 -19.75 3.205 1 56.81 27 CYS B O 1
ATOM 1452 N N . PRO B 1 28 ? -11.539 -20.875 4.332 1 58.91 28 PRO B N 1
ATOM 1453 C CA . PRO B 1 28 ? -11.5 -19.812 5.328 1 58.91 28 PRO B CA 1
ATOM 1454 C C . PRO B 1 28 ? -11.211 -18.438 4.719 1 58.91 28 PRO B C 1
ATOM 1456 O O . PRO B 1 28 ? -10.586 -18.359 3.654 1 58.91 28 PRO B O 1
ATOM 1459 N N . ASP B 1 29 ? -11.992 -17.562 5.199 1 77.81 29 ASP B N 1
ATOM 1460 C CA . ASP B 1 29 ? -11.633 -16.172 5.027 1 77.81 29 ASP B CA 1
ATOM 1461 C C . ASP B 1 29 ? -10.125 -15.969 5.172 1 77.81 29 ASP B C 1
ATOM 1463 O O . ASP B 1 29 ? -9.453 -16.734 5.867 1 77.81 29 ASP B O 1
ATOM 1467 N N . CYS B 1 30 ? -9.602 -15.227 4.32 1 88.06 30 CYS B N 1
ATOM 1468 C CA . CYS B 1 30 ? -8.195 -14.891 4.48 1 88.06 30 CYS B CA 1
ATOM 1469 C C . CYS B 1 30 ? -7.906 -14.398 5.895 1 88.06 30 CYS B C 1
ATOM 1471 O O . CYS B 1 30 ? -8.789 -13.844 6.551 1 88.06 30 CYS B O 1
ATOM 1473 N N . GLU B 1 31 ? -6.719 -14.758 6.414 1 87 31 GLU B N 1
ATOM 1474 C CA . GLU B 1 31 ? -6.25 -14.195 7.676 1 87 31 GLU B CA 1
ATOM 1475 C C . GLU B 1 31 ? -6.348 -12.672 7.672 1 87 31 GLU B C 1
ATOM 1477 O O . GLU B 1 31 ? -6.281 -12.047 6.613 1 87 31 GLU B O 1
ATOM 1482 N N . PRO B 1 32 ? -6.531 -12.078 8.898 1 84.62 32 PRO B N 1
ATOM 1483 C CA . PRO B 1 32 ? -6.512 -10.609 8.93 1 84.62 32 PRO B CA 1
ATOM 1484 C C . PRO B 1 32 ? -5.273 -10.023 8.258 1 84.62 32 PRO B C 1
ATOM 1486 O O . PRO B 1 32 ? -4.168 -10.539 8.438 1 84.62 32 PRO B O 1
ATOM 1489 N N . GLY B 1 33 ? -5.543 -9.031 7.512 1 85.88 33 GLY B N 1
ATOM 1490 C CA . GLY B 1 33 ? -4.438 -8.383 6.824 1 85.88 33 GLY B CA 1
ATOM 1491 C C . GLY B 1 33 ? -4.23 -8.891 5.414 1 85.88 33 GLY B C 1
ATOM 1492 O O . GLY B 1 33 ? -3.477 -8.297 4.637 1 85.88 33 GLY B O 1
ATOM 1493 N N . TRP B 1 34 ? -4.863 -10.008 5.152 1 91.12 34 TRP B N 1
ATOM 1494 C CA . TRP B 1 34 ? -4.805 -10.555 3.799 1 91.12 34 TRP B CA 1
ATOM 1495 C C . TRP B 1 34 ? -6.059 -10.188 3.012 1 91.12 34 TRP B C 1
ATOM 1497 O O . TRP B 1 34 ? -7.148 -10.078 3.58 1 91.12 34 TRP B O 1
ATOM 1507 N N . GLU B 1 35 ? -5.852 -10.047 1.714 1 89.31 35 GLU B N 1
ATOM 1508 C CA . GLU B 1 35 ? -6.965 -9.703 0.834 1 89.31 35 GLU B CA 1
ATOM 1509 C C . GLU B 1 35 ? -7.391 -10.898 -0.013 1 89.31 35 GLU B C 1
ATOM 1511 O O . GLU B 1 35 ? -6.551 -11.57 -0.617 1 89.31 35 GLU B O 1
ATOM 1516 N N . TYR B 1 36 ? -8.672 -11.055 -0.031 1 87.69 36 TYR B N 1
ATOM 1517 C CA . TYR B 1 36 ? -9.211 -12.18 -0.792 1 87.69 36 TYR B CA 1
ATOM 1518 C C . TYR B 1 36 ? -9.539 -11.758 -2.219 1 87.69 36 TYR B C 1
ATOM 1520 O O . TYR B 1 36 ? -10.133 -10.695 -2.441 1 87.69 36 TYR B O 1
ATOM 1528 N N . LEU B 1 37 ? -8.977 -12.578 -3.18 1 85.62 37 LEU B N 1
ATOM 1529 C CA . LEU B 1 37 ? -9.375 -12.391 -4.57 1 85.62 37 LEU B CA 1
ATOM 1530 C C . LEU B 1 37 ? -9.344 -13.719 -5.324 1 85.62 37 LEU B C 1
ATOM 1532 O O . LEU B 1 37 ? -8.289 -14.344 -5.445 1 85.62 37 LEU B O 1
ATOM 1536 N N . SER B 1 38 ? -10.508 -14.094 -5.859 1 82.19 38 SER B N 1
ATOM 1537 C CA . SER B 1 38 ? -10.641 -15.227 -6.77 1 82.19 38 SER B CA 1
ATOM 1538 C C . SER B 1 38 ? -10.031 -16.5 -6.168 1 82.19 38 SER B C 1
ATOM 1540 O O . SER B 1 38 ? -9.242 -17.172 -6.82 1 82.19 38 SER B O 1
ATOM 1542 N N . GLY B 1 39 ? -10.32 -16.766 -4.906 1 81.31 39 GLY B N 1
ATOM 1543 C CA . GLY B 1 39 ? -9.922 -18.016 -4.289 1 81.31 39 GLY B CA 1
ATOM 1544 C C . GLY B 1 39 ? -8.523 -17.984 -3.713 1 81.31 39 GLY B C 1
ATOM 1545 O O . GLY B 1 39 ? -8.008 -19.016 -3.264 1 81.31 39 GLY B O 1
ATOM 1546 N N . LYS B 1 40 ? -7.926 -16.812 -3.762 1 87 40 LYS B N 1
ATOM 1547 C CA . LYS B 1 40 ? -6.578 -16.656 -3.223 1 87 40 LYS B CA 1
ATOM 1548 C C . LYS B 1 40 ? -6.512 -15.492 -2.238 1 87 40 LYS B C 1
ATOM 1550 O O . LYS B 1 40 ? -7.402 -14.641 -2.215 1 87 40 LYS B O 1
ATOM 1555 N N . CYS B 1 41 ? -5.578 -15.609 -1.399 1 90.88 41 CYS B N 1
ATOM 1556 C CA . CYS B 1 41 ? -5.309 -14.547 -0.438 1 90.88 41 CYS B CA 1
ATOM 1557 C C . CYS B 1 41 ? -3.982 -13.859 -0.744 1 90.88 41 CYS B C 1
ATOM 1559 O O . CYS B 1 41 ? -2.998 -14.523 -1.08 1 90.88 41 CYS B O 1
ATOM 1561 N N . TYR B 1 42 ? -4.031 -12.57 -0.61 1 91.69 42 TYR B N 1
ATOM 1562 C CA . TYR B 1 42 ? -2.865 -11.758 -0.928 1 91.69 42 TYR B CA 1
ATOM 1563 C C . TYR B 1 42 ? -2.451 -10.906 0.269 1 91.69 42 TYR B C 1
ATOM 1565 O O . TYR B 1 42 ? -3.303 -10.367 0.979 1 91.69 42 TYR B O 1
ATOM 1573 N N . PHE B 1 43 ? -1.169 -10.914 0.538 1 92.94 43 PHE B N 1
ATOM 1574 C CA . PHE B 1 43 ? -0.596 -10.109 1.607 1 92.94 43 PHE B CA 1
ATOM 1575 C C . PHE B 1 43 ? 0.333 -9.039 1.042 1 92.94 43 PHE B C 1
ATOM 1577 O O . PHE B 1 43 ? 1.236 -9.344 0.261 1 92.94 43 PHE B O 1
ATOM 1584 N N . PHE B 1 44 ? 0.04 -7.762 1.401 1 92.81 44 PHE B N 1
ATOM 1585 C CA . PHE B 1 44 ? 0.892 -6.637 1.038 1 92.81 44 PHE B CA 1
ATOM 1586 C C . PHE B 1 44 ? 1.71 -6.168 2.236 1 92.81 44 PHE B C 1
ATOM 1588 O O . PHE B 1 44 ? 1.16 -5.625 3.197 1 92.81 44 PHE B O 1
ATOM 1595 N N . SER B 1 45 ? 3.008 -6.27 2.133 1 92.44 45 SER B N 1
ATOM 1596 C CA . SER B 1 45 ? 3.855 -6 3.289 1 92.44 45 SER B CA 1
ATOM 1597 C C . SER B 1 45 ? 4.016 -4.504 3.523 1 92.44 45 SER B C 1
ATOM 1599 O O . SER B 1 45 ? 3.797 -3.701 2.613 1 92.44 45 SER B O 1
ATOM 1601 N N . THR B 1 46 ? 4.406 -4.133 4.793 1 88.75 46 THR B N 1
ATOM 1602 C CA . THR B 1 46 ? 4.754 -2.752 5.105 1 88.75 46 THR B CA 1
ATOM 1603 C C . THR B 1 46 ? 6.262 -2.598 5.27 1 88.75 46 THR B C 1
ATOM 1605 O O . THR B 1 46 ? 6.793 -1.49 5.16 1 88.75 46 THR B O 1
ATOM 1608 N N . ASP B 1 47 ? 6.898 -3.715 5.5 1 90.44 47 ASP B N 1
ATOM 1609 C CA . ASP B 1 47 ? 8.359 -3.695 5.605 1 90.44 47 ASP B CA 1
ATOM 1610 C C . ASP B 1 47 ? 9.008 -3.967 4.254 1 90.44 47 ASP B C 1
ATOM 1612 O O . ASP B 1 47 ? 8.367 -4.488 3.34 1 90.44 47 ASP B O 1
ATOM 1616 N N . THR B 1 48 ? 10.258 -3.627 4.117 1 92.31 48 THR B N 1
ATOM 1617 C CA . THR B 1 48 ? 10.992 -3.777 2.863 1 92.31 48 THR B CA 1
ATOM 1618 C C . THR B 1 48 ? 12.148 -4.758 3.027 1 92.31 48 THR B C 1
ATOM 1620 O O . THR B 1 48 ? 12.797 -4.793 4.078 1 92.31 48 THR B O 1
ATOM 1623 N N . HIS B 1 49 ? 12.336 -5.613 2.006 1 95.06 49 HIS B N 1
ATOM 1624 C CA . HIS B 1 49 ? 13.406 -6.602 1.969 1 95.06 49 HIS B CA 1
ATOM 1625 C C . HIS B 1 49 ? 13.859 -6.867 0.538 1 95.06 49 HIS B C 1
ATOM 1627 O O . HIS B 1 49 ? 13.234 -6.395 -0.415 1 95.06 49 HIS B O 1
ATOM 1633 N N . THR B 1 50 ? 14.992 -7.598 0.45 1 94.75 50 THR B N 1
ATOM 1634 C CA . THR B 1 50 ? 15.422 -8.047 -0.869 1 94.75 50 THR B CA 1
ATOM 1635 C C . THR B 1 50 ? 14.453 -9.086 -1.431 1 94.75 50 THR B C 1
ATOM 1637 O O . THR B 1 50 ? 13.578 -9.57 -0.715 1 94.75 50 THR B O 1
ATOM 1640 N N . TRP B 1 51 ? 14.625 -9.344 -2.713 1 94.12 51 TRP B N 1
ATOM 1641 C CA . TRP B 1 51 ? 13.734 -10.32 -3.334 1 94.12 51 TRP B CA 1
ATOM 1642 C C . TRP B 1 51 ? 13.82 -11.664 -2.617 1 94.12 51 TRP B C 1
ATOM 1644 O O . TRP B 1 51 ? 12.797 -12.266 -2.281 1 94.12 51 TRP B O 1
ATOM 1654 N N . ASP B 1 52 ? 15.055 -12.117 -2.326 1 94 52 ASP B N 1
ATOM 1655 C CA . ASP B 1 52 ? 15.273 -13.406 -1.68 1 94 52 ASP B CA 1
ATOM 1656 C C . ASP B 1 52 ? 14.664 -13.43 -0.279 1 94 52 ASP B C 1
ATOM 1658 O O . ASP B 1 52 ? 13.992 -14.391 0.096 1 94 52 ASP B O 1
ATOM 1662 N N . GLU B 1 53 ? 14.938 -12.398 0.393 1 96.38 53 GLU B N 1
ATOM 1663 C CA . GLU B 1 53 ? 14.383 -12.305 1.738 1 96.38 53 GLU B CA 1
ATOM 1664 C C . GLU B 1 53 ? 12.859 -12.258 1.702 1 96.38 53 GLU B C 1
ATOM 1666 O O . GLU B 1 53 ? 12.195 -12.844 2.555 1 96.38 53 GLU B O 1
ATOM 1671 N N . SER B 1 54 ? 12.359 -11.531 0.771 1 95.94 54 SER B N 1
ATOM 1672 C CA . SER B 1 54 ? 10.906 -11.438 0.611 1 95.94 54 SER B CA 1
ATOM 1673 C C . SER B 1 54 ? 10.297 -12.805 0.338 1 95.94 54 SER B C 1
ATOM 1675 O O . SER B 1 54 ? 9.242 -13.133 0.887 1 95.94 54 SER B O 1
ATOM 1677 N N . GLN B 1 55 ? 10.953 -13.562 -0.485 1 94.25 55 GLN B N 1
ATOM 1678 C CA . GLN B 1 55 ? 10.461 -14.914 -0.745 1 94.25 55 GLN B CA 1
ATOM 1679 C C . GLN B 1 55 ? 10.484 -15.758 0.525 1 94.25 55 GLN B C 1
ATOM 1681 O O . GLN B 1 55 ? 9.523 -16.469 0.818 1 94.25 55 GLN B O 1
ATOM 1686 N N . LYS B 1 56 ? 11.508 -15.703 1.229 1 96.25 56 LYS B N 1
ATOM 1687 C CA . LYS B 1 56 ? 11.617 -16.453 2.48 1 96.25 56 LYS B CA 1
ATOM 1688 C C . LYS B 1 56 ? 10.516 -16.047 3.455 1 96.25 56 LYS B C 1
ATOM 1690 O O . LYS B 1 56 ? 9.938 -16.906 4.133 1 96.25 56 LYS B O 1
ATOM 1695 N N . LEU B 1 57 ? 10.266 -14.789 3.52 1 96.88 57 LEU B N 1
ATOM 1696 C CA . LEU B 1 57 ? 9.242 -14.289 4.438 1 96.88 57 LEU B CA 1
ATOM 1697 C C . LEU B 1 57 ? 7.855 -14.75 4.008 1 96.88 57 LEU B C 1
ATOM 1699 O O . LEU B 1 57 ? 7.027 -15.109 4.848 1 96.88 57 LEU B O 1
ATOM 1703 N N . CYS B 1 58 ? 7.57 -14.695 2.719 1 96.31 58 CYS B N 1
ATOM 1704 C CA . CYS B 1 58 ? 6.297 -15.227 2.246 1 96.31 58 CYS B CA 1
ATOM 1705 C C . CYS B 1 58 ? 6.168 -16.703 2.568 1 96.31 58 CYS B C 1
ATOM 1707 O O . CYS B 1 58 ? 5.117 -17.156 3.023 1 96.31 58 CYS B O 1
ATOM 1709 N N . VAL B 1 59 ? 7.219 -17.469 2.408 1 94.94 59 VAL B N 1
ATOM 1710 C CA . VAL B 1 59 ? 7.215 -18.906 2.682 1 94.94 59 VAL B CA 1
ATOM 1711 C C . VAL B 1 59 ? 6.961 -19.141 4.168 1 94.94 59 VAL B C 1
ATOM 1713 O O . VAL B 1 59 ? 6.242 -20.078 4.535 1 94.94 59 VAL B O 1
ATOM 1716 N N . SER B 1 60 ? 7.5 -18.312 4.934 1 96.25 60 SER B N 1
ATOM 1717 C CA . SER B 1 60 ? 7.309 -18.438 6.371 1 96.25 60 SER B CA 1
ATOM 1718 C C . SER B 1 60 ? 5.848 -18.25 6.758 1 96.25 60 SER B C 1
ATOM 1720 O O . SER B 1 60 ? 5.418 -18.703 7.82 1 96.25 60 SER B O 1
ATOM 1722 N N . MET B 1 61 ? 5.07 -17.609 5.93 1 93.94 61 MET B N 1
ATOM 1723 C CA . MET B 1 61 ? 3.643 -17.422 6.152 1 93.94 61 MET B CA 1
ATOM 1724 C C . MET B 1 61 ? 2.826 -18.438 5.355 1 93.94 61 MET B C 1
ATOM 1726 O O . MET B 1 61 ? 1.649 -18.203 5.07 1 93.94 61 MET B O 1
ATOM 1730 N N . LYS B 1 62 ? 3.463 -19.516 4.938 1 92.38 62 LYS B N 1
ATOM 1731 C CA . LYS B 1 62 ? 2.846 -20.578 4.148 1 92.38 62 LYS B CA 1
ATOM 1732 C C . LYS B 1 62 ? 2.305 -20.047 2.83 1 92.38 62 LYS B C 1
ATOM 1734 O O . LYS B 1 62 ? 1.227 -20.438 2.385 1 92.38 62 LYS B O 1
ATOM 1739 N N . ALA B 1 63 ? 2.982 -19.109 2.332 1 92.88 63 ALA B N 1
ATOM 1740 C CA . ALA B 1 63 ? 2.658 -18.453 1.064 1 92.88 63 ALA B CA 1
ATOM 1741 C C . ALA B 1 63 ? 3.885 -18.375 0.159 1 92.88 63 ALA B C 1
ATOM 1743 O O . ALA B 1 63 ? 4.883 -19.062 0.394 1 92.88 63 ALA B O 1
ATOM 1744 N N . HIS B 1 64 ? 3.791 -17.781 -1 1 91.44 64 HIS B N 1
ATOM 1745 C CA . HIS B 1 64 ? 4.891 -17.469 -1.911 1 91.44 64 HIS B CA 1
ATOM 1746 C C . HIS B 1 64 ? 4.707 -16.109 -2.553 1 91.44 64 HIS B C 1
ATOM 1748 O O . HIS B 1 64 ? 3.609 -15.547 -2.537 1 91.44 64 HIS B O 1
ATOM 1754 N N . LEU B 1 65 ? 5.836 -15.586 -3.018 1 92.06 65 LEU B N 1
ATOM 1755 C CA . LEU B 1 65 ? 5.707 -14.32 -3.738 1 92.06 65 LEU B CA 1
ATOM 1756 C C . LEU B 1 65 ? 4.676 -14.438 -4.859 1 92.06 65 LEU B C 1
ATOM 1758 O O . LEU B 1 65 ? 4.574 -15.477 -5.508 1 92.06 65 LEU B O 1
ATOM 1762 N N . PHE B 1 66 ? 3.961 -13.352 -4.957 1 87.94 66 PHE B N 1
ATOM 1763 C CA . PHE B 1 66 ? 2.857 -13.266 -5.906 1 87.94 66 PHE B CA 1
ATOM 1764 C C . PHE B 1 66 ? 3.289 -13.742 -7.285 1 87.94 66 PHE B C 1
ATOM 1766 O O . PHE B 1 66 ? 4.301 -13.289 -7.82 1 87.94 66 PHE B O 1
ATOM 1773 N N . HIS B 1 67 ? 2.617 -14.758 -7.625 1 76.94 67 HIS B N 1
ATOM 1774 C CA . HIS B 1 67 ? 2.871 -15.414 -8.898 1 76.94 67 HIS B CA 1
ATOM 1775 C C . HIS B 1 67 ? 1.627 -15.406 -9.781 1 76.94 67 HIS B C 1
ATOM 1777 O O . HIS B 1 67 ? 0.594 -15.969 -9.406 1 76.94 67 HIS B O 1
ATOM 1783 N N . THR B 1 68 ? 1.022 -14.398 -10.047 1 58.91 68 THR B N 1
ATOM 1784 C CA . THR B 1 68 ? -0.196 -14.695 -10.797 1 58.91 68 THR B CA 1
ATOM 1785 C C . THR B 1 68 ? 0.12 -14.953 -12.266 1 58.91 68 THR B C 1
ATOM 1787 O O . THR B 1 68 ? 0.846 -14.188 -12.891 1 58.91 68 THR B O 1
ATOM 1790 N N . VAL B 1 69 ? -0.086 -16.109 -12.625 1 53.81 69 VAL B N 1
ATOM 1791 C CA . VAL B 1 69 ? 0.023 -16.578 -14.008 1 53.81 69 VAL B CA 1
ATOM 1792 C C . VAL B 1 69 ? -0.642 -15.57 -14.945 1 53.81 69 VAL B C 1
ATOM 1794 O O . VAL B 1 69 ? -0.151 -15.32 -16.047 1 53.81 69 VAL B O 1
ATOM 1797 N N . LYS B 1 70 ? -1.845 -15.188 -14.547 1 51.66 70 LYS B N 1
ATOM 1798 C CA . LYS B 1 70 ? -2.543 -14.312 -15.492 1 51.66 70 LYS B CA 1
ATOM 1799 C C . LYS B 1 70 ? -2.102 -12.859 -15.32 1 51.66 70 LYS B C 1
ATOM 1801 O O . LYS B 1 70 ? -2.588 -11.977 -16.016 1 51.66 70 LYS B O 1
ATOM 1806 N N . MET B 1 71 ? -0.91 -12.688 -15.016 1 52 71 MET B N 1
ATOM 1807 C CA . MET B 1 71 ? -0.334 -11.359 -14.797 1 52 71 MET B CA 1
ATOM 1808 C C . MET B 1 71 ? -1.087 -10.305 -15.594 1 52 71 MET B C 1
ATOM 1810 O O . MET B 1 71 ? -0.521 -9.68 -16.5 1 52 71 MET B O 1
ATOM 1814 N N . ASP B 1 72 ? -2.371 -10.352 -15.68 1 58.31 72 ASP B N 1
ATOM 1815 C CA . ASP B 1 72 ? -3.154 -9.328 -16.359 1 58.31 72 ASP B CA 1
ATOM 1816 C C . ASP B 1 72 ? -3.459 -8.164 -15.414 1 58.31 72 ASP B C 1
ATOM 1818 O O . ASP B 1 72 ? -3.824 -8.375 -14.258 1 58.31 72 ASP B O 1
ATOM 1822 N N . LEU B 1 73 ? -2.957 -7.004 -15.812 1 62.34 73 LEU B N 1
ATOM 1823 C CA . LEU B 1 73 ? -3.213 -5.77 -15.078 1 62.34 73 LEU B CA 1
ATOM 1824 C C . LEU B 1 73 ? -4.66 -5.707 -14.609 1 62.34 73 LEU B C 1
ATOM 1826 O O . LEU B 1 73 ? -4.953 -5.094 -13.578 1 62.34 73 LEU B O 1
ATOM 1830 N N . SER B 1 74 ? -5.457 -6.43 -15.375 1 68.62 74 SER B N 1
ATOM 1831 C CA . SER B 1 74 ? -6.867 -6.395 -15 1 68.62 74 SER B CA 1
ATOM 1832 C C . SER B 1 74 ? -7.098 -7.082 -13.656 1 68.62 74 SER B C 1
ATOM 1834 O O . SER B 1 74 ? -7.953 -6.656 -12.875 1 68.62 74 SER B O 1
ATOM 1836 N N . PHE B 1 75 ? -6.273 -8.117 -13.469 1 71.25 75 PHE B N 1
ATOM 1837 C CA . PHE B 1 75 ? -6.395 -8.82 -12.203 1 71.25 75 PHE B CA 1
ATOM 1838 C C . PHE B 1 75 ? -5.973 -7.926 -11.039 1 71.25 75 PHE B C 1
ATOM 1840 O O . PHE B 1 75 ? -6.684 -7.824 -10.039 1 71.25 75 PHE B O 1
ATOM 1847 N N . LEU B 1 76 ? -4.887 -7.234 -11.219 1 70.5 76 LEU B N 1
ATOM 1848 C CA . LEU B 1 76 ? -4.359 -6.406 -10.141 1 70.5 76 LEU B CA 1
ATOM 1849 C C . LEU B 1 76 ? -5.266 -5.207 -9.883 1 70.5 76 LEU B C 1
ATOM 1851 O O . LEU B 1 76 ? -5.328 -4.699 -8.758 1 70.5 76 LEU B O 1
ATOM 1855 N N . HIS B 1 77 ? -5.969 -4.902 -10.938 1 75.12 77 HIS B N 1
ATOM 1856 C CA . HIS B 1 77 ? -6.91 -3.805 -10.773 1 75.12 77 HIS B CA 1
ATOM 1857 C C . HIS B 1 77 ? -8.008 -4.164 -9.781 1 75.12 77 HIS B C 1
ATOM 1859 O O . HIS B 1 77 ? -8.562 -3.287 -9.117 1 75.12 77 HIS B O 1
ATOM 1865 N N . GLN B 1 78 ? -8.18 -5.453 -9.703 1 80.56 78 GLN B N 1
ATOM 1866 C CA . GLN B 1 78 ? -9.188 -5.883 -8.742 1 80.56 78 GLN B CA 1
ATOM 1867 C C . GLN B 1 78 ? -8.68 -5.742 -7.309 1 80.56 78 GLN B C 1
ATOM 1869 O O . GLN B 1 78 ? -9.469 -5.742 -6.359 1 80.56 78 GLN B O 1
ATOM 1874 N N . LEU B 1 79 ? -7.375 -5.574 -7.148 1 81.06 79 LEU B N 1
ATOM 1875 C CA . LEU B 1 79 ? -6.789 -5.402 -5.824 1 81.06 79 LEU B CA 1
ATOM 1876 C C . LEU B 1 79 ? -6.387 -3.951 -5.594 1 81.06 79 LEU B C 1
ATOM 1878 O O . LEU B 1 79 ? -5.68 -3.645 -4.629 1 81.06 79 LEU B O 1
ATOM 1882 N N . MET B 1 80 ? -6.852 -3.043 -6.383 1 82 80 MET B N 1
ATOM 1883 C CA . MET B 1 80 ? -6.402 -1.653 -6.336 1 82 80 MET B CA 1
ATOM 1884 C C . MET B 1 80 ? -6.844 -0.982 -5.039 1 82 80 MET B C 1
ATOM 1886 O O . MET B 1 80 ? -6.203 -0.039 -4.574 1 82 80 MET B O 1
ATOM 1890 N N . TRP B 1 81 ? -7.879 -1.48 -4.465 1 83.44 81 TRP B N 1
ATOM 1891 C CA . TRP B 1 81 ? -8.414 -0.881 -3.244 1 83.44 81 TRP B CA 1
ATOM 1892 C C . TRP B 1 81 ? -7.387 -0.938 -2.117 1 83.44 81 TRP B C 1
ATOM 1894 O O . TRP B 1 81 ? -7.48 -0.186 -1.145 1 83.44 81 TRP B O 1
ATOM 1904 N N . VAL B 1 82 ? -6.402 -1.83 -2.254 1 87.69 82 VAL B N 1
ATOM 1905 C CA . VAL B 1 82 ? -5.355 -1.94 -1.246 1 87.69 82 VAL B CA 1
ATOM 1906 C C . VAL B 1 82 ? -4.488 -0.683 -1.262 1 87.69 82 VAL B C 1
ATOM 1908 O O . VAL B 1 82 ? -3.74 -0.424 -0.315 1 87.69 82 VAL B O 1
ATOM 1911 N N . LEU B 1 83 ? -4.648 0.069 -2.322 1 88.56 83 LEU B N 1
ATOM 1912 C CA . LEU B 1 83 ? -3.861 1.288 -2.467 1 88.56 83 LEU B CA 1
ATOM 1913 C C . LEU B 1 83 ? -4.707 2.521 -2.168 1 88.56 83 LEU B C 1
ATOM 1915 O O . LEU B 1 83 ? -4.367 3.629 -2.59 1 88.56 83 LEU B O 1
ATOM 1919 N N . PHE B 1 84 ? -5.844 2.324 -1.514 1 88.69 84 PHE B N 1
ATOM 1920 C CA . PHE B 1 84 ? -6.707 3.42 -1.091 1 88.69 84 PHE B CA 1
ATOM 1921 C C . PHE B 1 84 ? -6.5 3.736 0.385 1 88.69 84 PHE B C 1
ATOM 1923 O O . PHE B 1 84 ? -6.559 2.844 1.231 1 88.69 84 PHE B O 1
ATOM 1930 N N . PHE B 1 85 ? -6.281 5.059 0.646 1 92.5 85 PHE B N 1
ATOM 1931 C CA . PHE B 1 85 ? -5.922 5.438 2.008 1 92.5 85 PHE B CA 1
ATOM 1932 C C . PHE B 1 85 ? -6.746 6.629 2.477 1 92.5 85 PHE B C 1
ATOM 1934 O O . PHE B 1 85 ? -6.871 7.625 1.76 1 92.5 85 PHE B O 1
ATOM 1941 N N . TRP B 1 86 ? -7.277 6.48 3.643 1 92.31 86 TRP B N 1
ATOM 1942 C CA . TRP B 1 86 ? -7.801 7.656 4.332 1 92.31 86 TRP B CA 1
ATOM 1943 C C . TRP B 1 86 ? -6.691 8.656 4.621 1 92.31 86 TRP B C 1
ATOM 1945 O O . TRP B 1 86 ? -5.586 8.273 5.016 1 92.31 86 TRP B O 1
ATOM 1955 N N . ILE B 1 87 ? -7.047 9.945 4.465 1 88.5 87 ILE B N 1
ATOM 1956 C CA . ILE B 1 87 ? -6.188 11.039 4.906 1 88.5 87 ILE B CA 1
ATOM 1957 C C . ILE B 1 87 ? -6.945 11.922 5.891 1 88.5 87 ILE B C 1
ATOM 1959 O O . ILE B 1 87 ? -8.117 11.664 6.195 1 88.5 87 ILE B O 1
ATOM 1963 N N . GLY B 1 88 ? -6.289 12.906 6.34 1 87.81 88 GLY B N 1
ATOM 1964 C CA . GLY B 1 88 ? -6.785 13.648 7.492 1 87.81 88 GLY B CA 1
ATOM 1965 C C . GLY B 1 88 ? -7.891 14.625 7.145 1 87.81 88 GLY B C 1
ATOM 1966 O O . GLY B 1 88 ? -8.469 15.258 8.031 1 87.81 88 GLY B O 1
ATOM 1967 N N . LEU B 1 89 ? -8.266 14.758 5.926 1 82.06 89 LEU B N 1
ATOM 1968 C CA . LEU B 1 89 ? -9.32 15.68 5.527 1 82.06 89 LEU B CA 1
ATOM 1969 C C . LEU B 1 89 ? -10.695 15.016 5.633 1 82.06 89 LEU B C 1
ATOM 1971 O O . LEU B 1 89 ? -10.852 13.852 5.258 1 82.06 89 LEU B O 1
ATOM 1975 N N . THR B 1 90 ? -11.578 15.734 6.262 1 82.88 90 THR B N 1
ATOM 1976 C CA . THR B 1 90 ? -12.922 15.188 6.41 1 82.88 90 THR B CA 1
ATOM 1977 C C . THR B 1 90 ? -13.961 16.297 6.383 1 82.88 90 THR B C 1
ATOM 1979 O O . THR B 1 90 ? -13.68 17.438 6.773 1 82.88 90 THR B O 1
ATOM 1982 N N . ASP B 1 91 ? -15.047 15.977 5.879 1 81 91 ASP B N 1
ATOM 1983 C CA . ASP B 1 91 ? -16.203 16.859 5.965 1 81 91 ASP B CA 1
ATOM 1984 C C . ASP B 1 91 ? -17.375 16.172 6.648 1 81 91 ASP B C 1
ATOM 1986 O O . ASP B 1 91 ? -18.531 16.453 6.34 1 81 91 ASP B O 1
ATOM 1990 N N . LYS B 1 92 ? -17 15.297 7.477 1 82 92 LYS B N 1
ATOM 1991 C CA . LYS B 1 92 ? -17.984 14.445 8.133 1 82 92 LYS B CA 1
ATOM 1992 C C . LYS B 1 92 ? -18.938 15.266 9 1 82 92 LYS B C 1
ATOM 1994 O O . LYS B 1 92 ? -20.109 14.93 9.141 1 82 92 LYS B O 1
ATOM 1999 N N . GLU B 1 93 ? -18.484 16.297 9.633 1 81.56 93 GLU B N 1
ATOM 2000 C CA . GLU B 1 93 ? -19.328 17.109 10.5 1 81.56 93 GLU B CA 1
ATOM 2001 C C . GLU B 1 93 ? -20.375 17.875 9.703 1 81.56 93 GLU B C 1
ATOM 2003 O O . GLU B 1 93 ? -21.562 17.828 10.023 1 81.56 93 GLU B O 1
ATOM 2008 N N . HIS B 1 94 ? -19.875 18.547 8.695 1 80.25 94 HIS B N 1
ATOM 2009 C CA . HIS B 1 94 ? -20.75 19.266 7.758 1 80.25 94 HIS B CA 1
ATOM 2010 C C . HIS B 1 94 ? -20.281 19.062 6.32 1 80.25 94 HIS B C 1
ATOM 2012 O O . HIS B 1 94 ? -19.203 19.516 5.945 1 80.25 94 HIS B O 1
ATOM 2018 N N . GLU B 1 95 ? -21.188 18.391 5.586 1 78.81 95 GLU B N 1
ATOM 2019 C CA . GLU B 1 95 ? -20.844 18.141 4.191 1 78.81 95 GLU B CA 1
ATOM 2020 C C . GLU B 1 95 ? -20.422 19.422 3.479 1 78.81 95 GLU B C 1
ATOM 2022 O O . GLU B 1 95 ? -21.109 20.438 3.555 1 78.81 95 GLU B O 1
ATOM 2027 N N . GLY B 1 96 ? -19.219 19.391 2.893 1 74.56 96 GLY B N 1
ATOM 2028 C CA . GLY B 1 96 ? -18.703 20.531 2.16 1 74.56 96 GLY B CA 1
ATOM 2029 C C . GLY B 1 96 ? -17.75 21.391 2.979 1 74.56 96 GLY B C 1
ATOM 2030 O O . GLY B 1 96 ? -17 22.188 2.426 1 74.56 96 GLY B O 1
ATOM 2031 N N . THR B 1 97 ? -17.953 21.312 4.242 1 78.06 97 THR B N 1
ATOM 2032 C CA . THR B 1 97 ? -17.031 22.031 5.121 1 78.06 97 THR B CA 1
ATOM 2033 C C . THR B 1 97 ? -15.875 21.109 5.535 1 78.06 97 THR B C 1
ATOM 2035 O O . THR B 1 97 ? -16.047 20.234 6.379 1 78.06 97 THR B O 1
ATOM 2038 N N . TRP B 1 98 ? -14.766 21.406 4.969 1 78.12 98 TRP B N 1
ATOM 2039 C CA . TRP B 1 98 ? -13.633 20.484 5.141 1 78.12 98 TRP B CA 1
ATOM 2040 C C . TRP B 1 98 ? -12.758 20.922 6.309 1 78.12 98 TRP B C 1
ATOM 2042 O O . TRP B 1 98 ? -12.508 22.125 6.492 1 78.12 98 TRP B O 1
ATOM 2052 N N . LEU B 1 99 ? -12.469 19.875 7.07 1 78.19 99 LEU B N 1
ATOM 2053 C CA . LEU B 1 99 ? -11.586 20.078 8.219 1 78.19 99 LEU B CA 1
ATOM 2054 C C . LEU B 1 99 ? -10.469 19.047 8.234 1 78.19 99 LEU B C 1
ATOM 2056 O O . LEU B 1 99 ? -10.648 17.922 7.746 1 78.19 99 LEU B O 1
ATOM 2060 N N . TRP B 1 100 ? -9.367 19.516 8.758 1 78.75 100 TRP B N 1
ATOM 2061 C CA . TRP B 1 100 ? -8.32 18.547 9.039 1 78.75 100 TRP B CA 1
ATOM 2062 C C . TRP B 1 100 ? -8.641 17.766 10.312 1 78.75 100 TRP B C 1
ATOM 2064 O O . TRP B 1 100 ? -9.453 18.203 11.133 1 78.75 100 TRP B O 1
ATOM 2074 N N . ALA B 1 101 ? -7.965 16.625 10.391 1 76 101 ALA B N 1
ATOM 2075 C CA . ALA B 1 101 ? -8.188 15.734 11.531 1 76 101 ALA B CA 1
ATOM 2076 C C . ALA B 1 101 ? -7.957 16.453 12.852 1 76 101 ALA B C 1
ATOM 2078 O O . ALA B 1 101 ? -8.516 16.078 13.883 1 76 101 ALA B O 1
ATOM 2079 N N . ASP B 1 102 ? -7.098 17.453 12.758 1 71.31 102 ASP B N 1
ATOM 2080 C CA . ASP B 1 102 ? -6.855 18.203 13.984 1 71.31 102 ASP B CA 1
ATOM 2081 C C . ASP B 1 102 ? -7.859 19.344 14.141 1 71.31 102 ASP B C 1
ATOM 2083 O O . ASP B 1 102 ? -7.684 20.219 14.984 1 71.31 102 ASP B O 1
ATOM 2087 N N . ASN B 1 103 ? -8.844 19.328 13.383 1 71.19 103 ASN B N 1
ATOM 2088 C CA . ASN B 1 103 ? -9.977 20.25 13.414 1 71.19 103 ASN B CA 1
ATOM 2089 C C . ASN B 1 103 ? -9.578 21.641 12.938 1 71.19 103 ASN B C 1
ATOM 2091 O O . ASN B 1 103 ? -10.242 22.625 13.266 1 71.19 103 ASN B O 1
ATOM 2095 N N . THR B 1 104 ? -8.391 21.703 12.312 1 70.81 104 THR B N 1
ATOM 2096 C CA . THR B 1 104 ? -8.031 22.984 11.711 1 70.81 104 THR B CA 1
ATOM 2097 C C . THR B 1 104 ? -8.641 23.094 10.312 1 70.81 104 THR B C 1
ATOM 2099 O O . THR B 1 104 ? -8.852 22.094 9.633 1 70.81 104 THR B O 1
ATOM 2102 N N . SER B 1 105 ? -9.094 24.297 10.094 1 63.97 105 SER B N 1
ATOM 2103 C CA . SER B 1 105 ? -9.75 24.547 8.812 1 63.97 105 SER B CA 1
ATOM 2104 C C . SER B 1 105 ? -8.766 24.438 7.66 1 63.97 105 SER B C 1
ATOM 2106 O O . SER B 1 105 ? -7.57 24.688 7.832 1 63.97 105 SER B O 1
ATOM 2108 N N . LEU B 1 106 ? -9.32 23.734 6.613 1 61.41 106 LEU B N 1
ATOM 2109 C CA . LEU B 1 106 ? -8.531 23.562 5.398 1 61.41 106 LEU B CA 1
ATOM 2110 C C . LEU B 1 106 ? -8.312 24.906 4.703 1 61.41 106 LEU B C 1
ATOM 2112 O O . LEU B 1 106 ? -9.266 25.656 4.469 1 61.41 106 LEU B O 1
ATOM 2116 N N . VAL B 1 107 ? -7.184 25.562 4.941 1 53.19 107 VAL B N 1
ATOM 2117 C CA . VAL B 1 107 ? -7 26.766 4.121 1 53.19 107 VAL B CA 1
ATOM 2118 C C . VAL B 1 107 ? -7.023 26.375 2.643 1 53.19 107 VAL B C 1
ATOM 2120 O O . VAL B 1 107 ? -7.758 26.969 1.852 1 53.19 107 VAL B O 1
ATOM 2123 N N . LYS B 1 108 ? -5.879 26.156 2.006 1 52.69 108 LYS B N 1
ATOM 2124 C CA . LYS B 1 108 ? -5.637 26.312 0.575 1 52.69 108 LYS B CA 1
ATOM 2125 C C . LYS B 1 108 ? -6.164 25.125 -0.211 1 52.69 108 LYS B C 1
ATOM 2127 O O . LYS B 1 108 ? -6.145 23.984 0.282 1 52.69 108 LYS B O 1
ATOM 2132 N N . ARG B 1 109 ? -7.07 25.453 -1.152 1 47.94 109 ARG B N 1
ATOM 2133 C CA . ARG B 1 109 ? -7.809 24.688 -2.158 1 47.94 109 ARG B CA 1
ATOM 2134 C C . ARG B 1 109 ? -6.863 23.859 -3.014 1 47.94 109 ARG B C 1
ATOM 2136 O O . ARG B 1 109 ? -5.953 24.391 -3.65 1 47.94 109 ARG B O 1
ATOM 2143 N N . TYR B 1 110 ? -6.438 22.75 -2.576 1 48.66 110 TYR B N 1
ATOM 2144 C CA . TYR B 1 110 ? -5.695 21.984 -3.572 1 48.66 110 TYR B CA 1
ATOM 2145 C C . TYR B 1 110 ? -6.523 21.797 -4.836 1 48.66 110 TYR B C 1
ATOM 2147 O O . TYR B 1 110 ? -7.688 21.375 -4.77 1 48.66 110 TYR B O 1
ATOM 2155 N N . LYS B 1 111 ? -6.277 22.797 -5.754 1 48.44 111 LYS B N 1
ATOM 2156 C CA . LYS B 1 111 ? -6.871 22.688 -7.082 1 48.44 111 LYS B CA 1
ATOM 2157 C C . LYS B 1 111 ? -6.434 21.406 -7.777 1 48.44 111 LYS B C 1
ATOM 2159 O O . LYS B 1 111 ? -5.25 21.047 -7.758 1 48.44 111 LYS B O 1
ATOM 2164 N N . TYR B 1 112 ? -7.234 20.406 -7.754 1 47.16 112 TYR B N 1
ATOM 2165 C CA . TYR B 1 112 ? -6.914 19.281 -8.625 1 47.16 112 TYR B CA 1
ATOM 2166 C C . TYR B 1 112 ? -6.805 19.734 -10.078 1 47.16 112 TYR B C 1
ATOM 2168 O O . TYR B 1 112 ? -7.312 20.797 -10.445 1 47.16 112 TYR B O 1
ATOM 2176 N N . LYS B 1 113 ? -5.973 19.078 -10.758 1 46.28 113 LYS B N 1
ATOM 2177 C CA . LYS B 1 113 ? -5.746 19.406 -12.156 1 46.28 113 LYS B CA 1
ATOM 2178 C C . LYS B 1 113 ? -7.031 19.891 -12.828 1 46.28 113 LYS B C 1
ATOM 2180 O O . LYS B 1 113 ? -6.988 20.734 -13.727 1 46.28 113 LYS B O 1
ATOM 2185 N N . SER B 1 114 ? -8.055 19.188 -12.609 1 44.75 114 SER B N 1
ATOM 2186 C CA . SER B 1 114 ? -9.18 19.625 -13.43 1 44.75 114 SER B CA 1
ATOM 2187 C C . SER B 1 114 ? -9.828 20.875 -12.859 1 44.75 114 SER B C 1
ATOM 2189 O O . SER B 1 114 ? -10.898 21.297 -13.312 1 44.75 114 SER B O 1
ATOM 2191 N N . GLY B 1 115 ? -9.188 21.625 -11.977 1 46.25 115 GLY B N 1
ATOM 2192 C CA . GLY B 1 115 ? -9.773 22.891 -11.555 1 46.25 115 GLY B CA 1
ATOM 2193 C C . GLY B 1 115 ? -10.688 22.75 -10.359 1 46.25 115 GLY B C 1
ATOM 2194 O O . GLY B 1 115 ? -11.172 23.75 -9.828 1 46.25 115 GLY B O 1
ATOM 2195 N N . LEU B 1 116 ? -11.297 21.641 -10.211 1 44.94 116 LEU B N 1
ATOM 2196 C CA . LEU B 1 116 ? -12.289 21.609 -9.141 1 44.94 116 LEU B CA 1
ATOM 2197 C C . LEU B 1 116 ? -11.625 21.344 -7.793 1 44.94 116 LEU B C 1
ATOM 2199 O O . LEU B 1 116 ? -10.672 20.562 -7.711 1 44.94 116 LEU B O 1
ATOM 2203 N N . THR B 1 117 ? -11.625 22.297 -6.898 1 50.44 117 THR B N 1
ATOM 2204 C CA . THR B 1 117 ? -11.156 22.391 -5.52 1 50.44 117 THR B CA 1
ATOM 2205 C C . THR B 1 117 ? -11.773 21.281 -4.668 1 50.44 117 THR B C 1
ATOM 2207 O O . THR B 1 117 ? -12.93 21.391 -4.25 1 50.44 117 THR B O 1
ATOM 2210 N N . PHE B 1 118 ? -11.992 20.078 -5.188 1 52.44 118 PHE B N 1
ATOM 2211 C CA . PHE B 1 118 ? -12.773 19.219 -4.301 1 52.44 118 PHE B CA 1
ATOM 2212 C C . PHE B 1 118 ? -11.898 18.625 -3.207 1 52.44 118 PHE B C 1
ATOM 2214 O O . PHE B 1 118 ? -10.828 18.078 -3.49 1 52.44 118 PHE B O 1
ATOM 2221 N N . TYR B 1 119 ? -12 19.188 -1.953 1 60.62 119 TYR B N 1
ATOM 2222 C CA . TYR B 1 119 ? -11.43 18.578 -0.757 1 60.62 119 TYR B CA 1
ATOM 2223 C C . TYR B 1 119 ? -11.789 17.094 -0.669 1 60.62 119 TYR B C 1
ATOM 2225 O O . TYR B 1 119 ? -12.93 16.719 -0.95 1 60.62 119 TYR B O 1
ATOM 2233 N N . ARG B 1 120 ? -10.773 16.312 -0.631 1 71.69 120 ARG B N 1
ATOM 2234 C CA . ARG B 1 120 ? -10.961 14.867 -0.665 1 71.69 120 ARG B CA 1
ATOM 2235 C C . ARG B 1 120 ? -10.375 14.219 0.585 1 71.69 120 ARG B C 1
ATOM 2237 O O . ARG B 1 120 ? -9.43 14.734 1.178 1 71.69 120 ARG B O 1
ATOM 2244 N N . ASN B 1 121 ? -11.18 13.234 1.098 1 79.31 121 ASN B N 1
ATOM 2245 C CA . ASN B 1 121 ? -10.82 12.602 2.367 1 79.31 121 ASN B CA 1
ATOM 2246 C C . ASN B 1 121 ? -10.055 11.305 2.154 1 79.31 121 ASN B C 1
ATOM 2248 O O . ASN B 1 121 ? -9.711 10.617 3.117 1 79.31 121 ASN B O 1
ATOM 2252 N N . TYR B 1 122 ? -9.789 10.961 0.92 1 83.69 122 TYR B N 1
ATOM 2253 C CA . TYR B 1 122 ? -9.039 9.727 0.717 1 83.69 122 TYR B CA 1
ATOM 2254 C C . TYR B 1 122 ? -8.102 9.852 -0.48 1 83.69 122 TYR B C 1
ATOM 2256 O O . TYR B 1 122 ? -8.344 10.648 -1.388 1 83.69 122 TYR B O 1
ATOM 2264 N N . MET B 1 123 ? -7.027 9.102 -0.428 1 82.94 123 MET B N 1
ATOM 2265 C CA . MET B 1 123 ? -6.039 9.016 -1.501 1 82.94 123 MET B CA 1
ATOM 2266 C C . MET B 1 123 ? -6.148 7.688 -2.236 1 82.94 123 MET B C 1
ATOM 2268 O O . MET B 1 123 ? -6.184 6.625 -1.608 1 82.94 123 MET B O 1
ATOM 2272 N N . GLY B 1 124 ? -6.246 7.844 -3.582 1 82.5 124 GLY B N 1
ATOM 2273 C CA . GLY B 1 124 ? -6.258 6.641 -4.398 1 82.5 124 GLY B CA 1
ATOM 2274 C C . GLY B 1 124 ? -4.898 6.312 -4.992 1 82.5 124 GLY B C 1
ATOM 2275 O O . GLY B 1 124 ? -4.02 7.172 -5.059 1 82.5 124 GLY B O 1
ATOM 2276 N N . GLY B 1 125 ? -4.77 5.012 -5.316 1 83.19 125 GLY B N 1
ATOM 2277 C CA . GLY B 1 125 ? -3.592 4.539 -6.027 1 83.19 125 GLY B CA 1
ATOM 2278 C C . GLY B 1 125 ? -3.912 3.518 -7.102 1 83.19 125 GLY B C 1
ATOM 2279 O O . GLY B 1 125 ? -5.043 3.029 -7.184 1 83.19 125 GLY B O 1
ATOM 2280 N N . SER B 1 126 ? -2.891 3.387 -7.969 1 83.56 126 SER B N 1
ATOM 2281 C CA . SER B 1 126 ? -3.004 2.369 -9.008 1 83.56 126 SER B CA 1
ATOM 2282 C C . SER B 1 126 ? -1.668 1.678 -9.258 1 83.56 126 SER B C 1
ATOM 2284 O O . SER B 1 126 ? -0.609 2.248 -8.984 1 83.56 126 SER B O 1
ATOM 2286 N N . PHE B 1 127 ? -1.845 0.418 -9.695 1 82.88 127 PHE B N 1
ATOM 2287 C CA . PHE B 1 127 ? -0.648 -0.261 -10.18 1 82.88 127 PHE B CA 1
ATOM 2288 C C . PHE B 1 127 ? -0.244 0.262 -11.547 1 82.88 127 PHE B C 1
ATOM 2290 O O . PHE B 1 127 ? -1.092 0.438 -12.43 1 82.88 127 PHE B O 1
ATOM 2297 N N . THR B 1 128 ? 0.945 0.661 -11.688 1 77.75 128 THR B N 1
ATOM 2298 C CA . THR B 1 128 ? 1.392 1.333 -12.906 1 77.75 128 THR B CA 1
ATOM 2299 C C . THR B 1 128 ? 2.117 0.357 -13.828 1 77.75 128 THR B C 1
ATOM 2301 O O . THR B 1 128 ? 2.281 0.625 -15.023 1 77.75 128 THR B O 1
ATOM 2304 N N . GLY B 1 129 ? 2.643 -0.705 -13.297 1 73.25 129 GLY B N 1
ATOM 2305 C CA . GLY B 1 129 ? 3.279 -1.669 -14.18 1 73.25 129 GLY B CA 1
ATOM 2306 C C . GLY B 1 129 ? 4.32 -2.523 -13.477 1 73.25 129 GLY B C 1
ATOM 2307 O O . GLY B 1 129 ? 4.477 -2.445 -12.258 1 73.25 129 GLY B O 1
ATOM 2308 N N . TRP B 1 130 ? 4.914 -3.387 -14.367 1 74.62 130 TRP B N 1
ATOM 2309 C CA . TRP B 1 130 ? 5.957 -4.309 -13.922 1 74.62 130 TRP B CA 1
ATOM 2310 C C . TRP B 1 130 ? 7.34 -3.803 -14.32 1 74.62 130 TRP B C 1
ATOM 2312 O O . TRP B 1 130 ? 7.512 -3.248 -15.406 1 74.62 130 TRP B O 1
ATOM 2322 N N . VAL B 1 131 ? 8.234 -3.752 -13.406 1 73.38 131 VAL B N 1
ATOM 2323 C CA . VAL B 1 131 ? 9.57 -3.229 -13.664 1 73.38 131 VAL B CA 1
ATOM 2324 C C . VAL B 1 131 ? 10.617 -4.266 -13.266 1 73.38 131 VAL B C 1
ATOM 2326 O O . VAL B 1 131 ? 10.422 -5.02 -12.312 1 73.38 131 VAL B O 1
ATOM 2329 N N . ASP B 1 132 ? 11.648 -4.305 -14.078 1 78.94 132 ASP B N 1
ATOM 2330 C CA . ASP B 1 132 ? 12.812 -5.109 -13.727 1 78.94 132 ASP B CA 1
ATOM 2331 C C . ASP B 1 132 ? 13.82 -4.297 -12.922 1 78.94 132 ASP B C 1
ATOM 2333 O O . ASP B 1 132 ? 14.211 -3.201 -13.336 1 78.94 132 ASP B O 1
ATOM 2337 N N . THR B 1 133 ? 14.102 -4.801 -11.805 1 83.25 133 THR B N 1
ATOM 2338 C CA . THR B 1 133 ? 15.07 -4.125 -10.953 1 83.25 133 THR B CA 1
ATOM 2339 C C . THR B 1 133 ? 16 -5.137 -10.281 1 83.25 133 THR B C 1
ATOM 2341 O O . THR B 1 133 ? 15.766 -6.344 -10.359 1 83.25 133 THR B O 1
ATOM 2344 N N . ALA B 1 134 ? 17.141 -4.586 -9.805 1 86.44 134 ALA B N 1
ATOM 2345 C CA . ALA B 1 134 ? 18.094 -5.461 -9.125 1 86.44 134 ALA B CA 1
ATOM 2346 C C . ALA B 1 134 ? 17.453 -6.145 -7.922 1 86.44 134 ALA B C 1
ATOM 2348 O O . ALA B 1 134 ? 16.766 -5.496 -7.129 1 86.44 134 ALA B O 1
ATOM 2349 N N . CYS B 1 135 ? 17.734 -7.371 -7.742 1 89.5 135 CYS B N 1
ATOM 2350 C CA . CYS B 1 135 ? 17.062 -8.211 -6.754 1 89.5 135 CYS B CA 1
ATOM 2351 C C . CYS B 1 135 ? 17.578 -7.914 -5.348 1 89.5 135 CYS B C 1
ATOM 2353 O O . CYS B 1 135 ? 16.984 -8.328 -4.359 1 89.5 135 CYS B O 1
ATOM 2355 N N . ASN B 1 136 ? 18.641 -7.16 -5.238 1 90.88 136 ASN B N 1
ATOM 2356 C CA . ASN B 1 136 ? 19.219 -6.859 -3.932 1 90.88 136 ASN B CA 1
ATOM 2357 C C . ASN B 1 136 ? 18.641 -5.566 -3.354 1 90.88 136 ASN B C 1
ATOM 2359 O O . ASN B 1 136 ? 19.016 -5.156 -2.252 1 90.88 136 ASN B O 1
ATOM 2363 N N . ARG B 1 137 ? 17.734 -4.957 -4.121 1 90 137 ARG B N 1
ATOM 2364 C CA . ARG B 1 137 ? 17.062 -3.775 -3.594 1 90 137 ARG B CA 1
ATOM 2365 C C . ARG B 1 137 ? 15.992 -4.164 -2.574 1 90 137 ARG B C 1
ATOM 2367 O O . ARG B 1 137 ? 15.539 -5.309 -2.551 1 90 137 ARG B O 1
ATOM 2374 N N . ASN B 1 138 ? 15.711 -3.158 -1.701 1 92.12 138 ASN B N 1
ATOM 2375 C CA . ASN B 1 138 ? 14.695 -3.393 -0.679 1 92.12 138 ASN B CA 1
ATOM 2376 C C . ASN B 1 138 ? 13.344 -2.811 -1.086 1 92.12 138 ASN B C 1
ATOM 2378 O O . ASN B 1 138 ? 13.211 -1.596 -1.246 1 92.12 138 ASN B O 1
ATOM 2382 N N . PHE B 1 139 ? 12.336 -3.711 -1.265 1 92.31 139 PHE B N 1
ATOM 2383 C CA . PHE B 1 139 ? 10.969 -3.305 -1.576 1 92.31 139 PHE B CA 1
ATOM 2384 C C . PHE B 1 139 ? 9.969 -4.086 -0.736 1 92.31 139 PHE B C 1
ATOM 2386 O O . PHE B 1 139 ? 10.336 -5.039 -0.046 1 92.31 139 PHE B O 1
ATOM 2393 N N . ARG B 1 140 ? 8.789 -3.537 -0.704 1 93.38 140 ARG B N 1
ATOM 2394 C CA . ARG B 1 140 ? 7.711 -4.32 -0.116 1 93.38 140 ARG B CA 1
ATOM 2395 C C . ARG B 1 140 ? 7.41 -5.555 -0.96 1 93.38 140 ARG B C 1
ATOM 2397 O O . ARG B 1 140 ? 8.039 -5.773 -1.998 1 93.38 140 ARG B O 1
ATOM 2404 N N . ARG B 1 141 ? 6.574 -6.379 -0.446 1 94.56 141 ARG B N 1
ATOM 2405 C CA . ARG B 1 141 ? 6.316 -7.625 -1.157 1 94.56 141 ARG B CA 1
ATOM 2406 C C . ARG B 1 141 ? 4.828 -7.961 -1.151 1 94.56 141 ARG B C 1
ATOM 2408 O O . ARG B 1 141 ? 4.102 -7.559 -0.244 1 94.56 141 ARG B O 1
ATOM 2415 N N . ILE B 1 142 ? 4.43 -8.656 -2.201 1 92.12 142 ILE B N 1
ATOM 2416 C CA . ILE B 1 142 ? 3.107 -9.266 -2.246 1 92.12 142 ILE B CA 1
ATOM 2417 C C . ILE B 1 142 ? 3.234 -10.781 -2.113 1 92.12 142 ILE B C 1
ATOM 2419 O O . ILE B 1 142 ? 3.941 -11.422 -2.893 1 92.12 142 ILE B O 1
ATOM 2423 N N . CYS B 1 143 ? 2.615 -11.273 -1.122 1 93.62 143 CYS B N 1
ATOM 2424 C CA . CYS B 1 143 ? 2.541 -12.719 -0.952 1 93.62 143 CYS B CA 1
ATOM 2425 C C . CYS B 1 143 ? 1.169 -13.242 -1.356 1 93.62 143 CYS B C 1
ATOM 2427 O O . CYS B 1 143 ? 0.162 -12.555 -1.201 1 93.62 143 CYS B O 1
ATOM 2429 N N . GLU B 1 144 ? 1.193 -14.445 -1.822 1 91.31 144 GLU B N 1
ATOM 2430 C CA . GLU B 1 144 ? -0.045 -15.086 -2.252 1 91.31 144 GLU B CA 1
ATOM 2431 C C . GLU B 1 144 ? -0.143 -16.516 -1.717 1 91.31 144 GLU B C 1
ATOM 2433 O O . GLU B 1 144 ? 0.858 -17.234 -1.664 1 91.31 144 GLU B O 1
ATOM 2438 N N . LYS B 1 145 ? -1.331 -16.875 -1.323 1 89.44 145 LYS B N 1
ATOM 2439 C CA . LYS B 1 145 ? -1.618 -18.25 -0.938 1 89.44 145 LYS B CA 1
ATOM 2440 C C . LYS B 1 145 ? -3.061 -18.625 -1.267 1 89.44 145 LYS B C 1
ATOM 2442 O O . LYS B 1 145 ? -3.896 -17.75 -1.504 1 89.44 145 LYS B O 1
ATOM 2447 N N . ASP B 1 146 ? -3.213 -19.906 -1.373 1 85.31 146 ASP B N 1
ATOM 2448 C CA . ASP B 1 146 ? -4.574 -20.375 -1.627 1 85.31 146 ASP B CA 1
ATOM 2449 C C . ASP B 1 146 ? -5.465 -20.156 -0.404 1 85.31 146 ASP B C 1
ATOM 2451 O O . ASP B 1 146 ? -5.016 -20.312 0.733 1 85.31 146 ASP B O 1
ATOM 2455 N N . SER B 1 147 ? -6.594 -19.609 -0.664 1 78.94 147 SER B N 1
ATOM 2456 C CA . SER B 1 147 ? -7.523 -19.406 0.444 1 78.94 147 SER B CA 1
ATOM 2457 C C . SER B 1 147 ? -7.934 -20.734 1.065 1 78.94 147 SER B C 1
ATOM 2459 O O . SER B 1 147 ? -8.211 -20.812 2.264 1 78.94 147 SER B O 1
ATOM 2461 N N . CYS B 1 148 ? -8.086 -21.734 0.272 1 71.5 148 CYS B N 1
ATOM 2462 C CA . CYS B 1 148 ? -8.523 -23.031 0.775 1 71.5 148 CYS B CA 1
ATOM 2463 C C . CYS B 1 148 ? -7.383 -24.047 0.774 1 71.5 148 CYS B C 1
ATOM 2465 O O . CYS B 1 148 ? -6.523 -24.016 -0.108 1 71.5 148 CYS B O 1
ATOM 2467 N N . ASN B 1 149 ? -6.816 -24.391 2.031 1 56.16 149 ASN B N 1
ATOM 2468 C CA . ASN B 1 149 ? -5.867 -25.5 2.027 1 56.16 149 ASN B CA 1
ATOM 2469 C C . ASN B 1 149 ? -6.395 -26.672 1.224 1 56.16 149 ASN B C 1
ATOM 2471 O O . ASN B 1 149 ? -7.402 -27.281 1.59 1 56.16 149 ASN B O 1
ATOM 2475 N N . ILE B 1 150 ? -6.441 -26.609 -0.013 1 50.34 150 ILE B N 1
ATOM 2476 C CA . ILE B 1 150 ? -6.891 -27.797 -0.747 1 50.34 150 ILE B CA 1
ATOM 2477 C C . ILE B 1 150 ? -5.957 -28.969 -0.457 1 50.34 150 ILE B C 1
ATOM 2479 O O . ILE B 1 150 ? -4.754 -28.891 -0.712 1 50.34 150 ILE B O 1
ATOM 2483 N N . THR B 1 151 ? -5.863 -29.547 0.724 1 44.72 151 THR B N 1
ATOM 2484 C CA . THR B 1 151 ? -5.23 -30.859 0.831 1 44.72 151 THR B CA 1
ATOM 2485 C C . THR B 1 151 ? -5.602 -31.734 -0.364 1 44.72 151 THR B C 1
ATOM 2487 O O . THR B 1 151 ? -6.781 -31.891 -0.687 1 44.72 151 THR B O 1
ATOM 2490 N N . ASN B 1 152 ? -4.941 -31.719 -1.439 1 38.69 152 ASN B N 1
ATOM 2491 C CA . ASN B 1 152 ? -5.062 -32.844 -2.35 1 38.69 152 ASN B CA 1
ATOM 2492 C C . ASN B 1 152 ? -5.023 -34.188 -1.598 1 38.69 152 ASN B C 1
ATOM 2494 O O . ASN B 1 152 ? -3.977 -34.562 -1.085 1 38.69 152 ASN B O 1
ATOM 2498 N N . ASP B 1 153 ? -5.859 -34.531 -0.773 1 36.53 153 ASP B N 1
ATOM 2499 C CA . ASP B 1 153 ? -6 -35.969 -0.489 1 36.53 153 ASP B CA 1
ATOM 2500 C C . ASP B 1 153 ? -6.195 -36.75 -1.775 1 36.53 153 ASP B C 1
ATOM 2502 O O . ASP B 1 153 ? -7.309 -37.188 -2.078 1 36.53 153 ASP B O 1
ATOM 2506 N N . ALA B 1 154 ? -5.492 -36.656 -2.898 1 31.78 154 ALA B N 1
ATOM 2507 C CA . ALA B 1 154 ? -5.461 -37.875 -3.688 1 31.78 154 ALA B CA 1
ATOM 2508 C C . ALA B 1 154 ? -4.547 -38.906 -3.045 1 31.78 154 ALA B C 1
ATOM 2510 O O . ALA B 1 154 ? -3.553 -38.562 -2.406 1 31.78 154 ALA B O 1
#

Foldseek 3Di:
DVVVVVVVVVVVVVVVVVVVPVVVLVLDDDDPQWDDDDQKTKHWDPWWFFLVVQQVVLVVVVWGFDDDPCPDLVRVQVVQCVQKAFAQWDCVVPVPFIAGVVRHGDPDQPQDVVRDSDGDGMDGDGDDDDDDDDRRDIDITMIMDGSRPPPPPD/DVVVVVVVVVVVVVVVVVVVPVVVLVLDDDDPQWDDDDQKTKHWDPWWFFLVVQQVVLVVVVWGFDDDPCPDLVRVQVVQCVQKAFAQWDCVVPVPFIAGVVRHGDPDQPQDPVRDSDGDGMDGDGDDDDDDDDRRDIDITMIMDGSRPPPPPD